Protein AF-A0A5C6D8R8-F1 (afdb_monomer_lite)

Radius of gyration: 19.93 Å; chains: 1; bounding box: 43×31×75 Å

InterPro domains:
  IPR017853 Glycoside hydrolase superfamily [SSF51445] (2-50)
  IPR057739 Glycoside hydrolase family 29, N-terminal [PF01120] (2-47)

Foldseek 3Di:
DLQVLLVCQQVQHHDDDDADADPVRHGDPVVVVVVVVNVVCCVQCVVQRPPWHHALFDDADPQGGWIDDFQKIKDWGQDDDQAWDKDFFWAADFPFKAFSNPPVRDTFDWDADRVTRMITTHDHPDAPDNRTTIMITGGPGTTHGRPPSVPSPCPRPPDDDGPVPPPPPPPPDPPDDPDDDPDD

pLDDT: mean 84.45, std 20.11, range [34.25, 98.69]

Structure (mmCIF, N/CA/C/O backbone):
data_AF-A0A5C6D8R8-F1
#
_entry.id   AF-A0A5C6D8R8-F1
#
loop_
_atom_site.group_PDB
_atom_site.id
_atom_site.type_symbol
_atom_site.label_atom_id
_atom_site.label_alt_id
_atom_site.label_comp_id
_atom_site.label_asym_id
_atom_site.label_entity_id
_atom_site.label_seq_id
_atom_site.pdbx_PDB_ins_code
_atom_site.Cartn_x
_atom_site.Cartn_y
_atom_site.Cartn_z
_atom_site.occupancy
_atom_site.B_iso_or_equiv
_atom_site.auth_seq_id
_atom_site.auth_comp_id
_atom_site.auth_asym_id
_atom_site.auth_atom_id
_atom_site.pdbx_PDB_model_num
ATOM 1 N N . MET A 1 1 ? -4.194 6.731 13.760 1.00 89.06 1 MET A N 1
ATOM 2 C CA . MET A 1 1 ? -4.534 5.287 13.874 1.00 89.06 1 MET A CA 1
ATOM 3 C C . MET A 1 1 ? -4.346 4.550 12.554 1.00 89.06 1 MET A C 1
ATOM 5 O O . MET A 1 1 ? -3.589 3.593 12.546 1.00 89.06 1 MET A O 1
ATOM 9 N N . ILE A 1 2 ? -4.987 4.984 11.461 1.00 94.06 2 ILE A N 1
ATOM 10 C CA . ILE A 1 2 ? -4.845 4.352 10.132 1.00 94.06 2 ILE A CA 1
ATOM 11 C C . ILE A 1 2 ? -3.381 4.340 9.660 1.00 94.06 2 ILE A C 1
ATOM 13 O O . ILE A 1 2 ? -2.867 3.288 9.297 1.00 94.06 2 ILE A O 1
ATOM 17 N N . GLU A 1 3 ? -2.701 5.487 9.734 1.00 93.88 3 GLU A N 1
ATOM 18 C CA . GLU A 1 3 ? -1.270 5.618 9.411 1.00 93.88 3 GLU A CA 1
ATOM 19 C C . GLU A 1 3 ? -0.424 4.617 10.207 1.00 93.88 3 GLU A C 1
ATOM 21 O O . GLU A 1 3 ? 0.293 3.800 9.640 1.00 93.88 3 GLU A O 1
ATOM 26 N N . PHE A 1 4 ? -0.582 4.614 11.533 1.00 93.81 4 PHE A N 1
ATOM 27 C CA . PHE A 1 4 ? 0.186 3.743 12.420 1.00 93.81 4 PHE A CA 1
ATOM 28 C C . PHE A 1 4 ? -0.025 2.249 12.132 1.00 93.81 4 PHE A C 1
ATOM 30 O O . PHE A 1 4 ? 0.935 1.486 12.151 1.00 93.81 4 PHE A O 1
ATOM 37 N N . LEU A 1 5 ? -1.252 1.831 11.800 1.00 94.44 5 LEU A N 1
ATOM 38 C CA . LEU A 1 5 ? -1.538 0.456 11.382 1.00 94.44 5 LEU A CA 1
ATOM 39 C C . LEU A 1 5 ? -0.742 0.062 10.130 1.00 94.44 5 LEU A C 1
ATOM 41 O O . LEU A 1 5 ? -0.147 -1.014 10.101 1.00 94.44 5 LEU A O 1
ATOM 45 N N . ALA A 1 6 ? -0.705 0.934 9.120 1.00 94.31 6 ALA A N 1
ATOM 46 C CA . ALA A 1 6 ? 0.054 0.690 7.898 1.00 94.31 6 ALA A CA 1
ATOM 47 C C . ALA A 1 6 ? 1.564 0.604 8.168 1.00 94.31 6 ALA A C 1
ATOM 49 O O . ALA A 1 6 ? 2.230 -0.293 7.657 1.00 94.31 6 ALA A O 1
ATOM 50 N N . LEU A 1 7 ? 2.098 1.471 9.034 1.00 94.50 7 LEU A N 1
ATOM 51 C CA . LEU A 1 7 ? 3.505 1.417 9.443 1.00 94.50 7 LEU A CA 1
ATOM 52 C C . LEU A 1 7 ? 3.858 0.132 10.197 1.00 94.50 7 LEU A C 1
ATOM 54 O O . LEU A 1 7 ? 4.945 -0.409 10.000 1.00 94.50 7 LEU A O 1
ATOM 58 N N . CYS A 1 8 ? 2.964 -0.357 11.061 1.00 94.06 8 CYS A N 1
ATOM 59 C CA . CYS A 1 8 ? 3.135 -1.646 11.727 1.00 94.06 8 CYS A CA 1
ATOM 60 C C . CYS A 1 8 ? 3.205 -2.785 10.700 1.00 94.06 8 CYS A C 1
ATOM 62 O O . CYS A 1 8 ? 4.159 -3.563 10.718 1.00 94.06 8 CYS A O 1
ATOM 64 N N . GLY A 1 9 ? 2.257 -2.825 9.756 1.00 94.19 9 GLY A N 1
ATOM 65 C CA . GLY A 1 9 ? 2.246 -3.812 8.674 1.00 94.19 9 GLY A CA 1
ATOM 66 C C . GLY A 1 9 ? 3.526 -3.772 7.838 1.00 94.19 9 GLY A C 1
ATOM 67 O O . GLY A 1 9 ? 4.169 -4.802 7.636 1.00 94.19 9 GLY A O 1
ATOM 68 N N . ALA A 1 10 ? 3.967 -2.575 7.448 1.00 94.56 10 ALA A N 1
ATOM 69 C CA . ALA A 1 10 ? 5.198 -2.372 6.689 1.00 94.56 10 ALA A CA 1
ATOM 70 C C . ALA A 1 10 ? 6.462 -2.815 7.443 1.00 94.56 10 ALA A C 1
ATOM 72 O O . ALA A 1 10 ? 7.450 -3.186 6.818 1.00 94.56 10 ALA A O 1
ATOM 73 N N . ARG A 1 11 ? 6.438 -2.831 8.780 1.00 93.12 11 ARG A N 1
ATOM 74 C CA . ARG A 1 11 ? 7.542 -3.327 9.621 1.00 93.12 11 ARG A CA 1
ATOM 75 C C . ARG A 1 11 ? 7.406 -4.796 10.021 1.00 93.12 11 ARG A C 1
ATOM 77 O O . ARG A 1 11 ? 8.258 -5.302 10.743 1.00 93.12 11 ARG A O 1
ATOM 84 N N . GLY A 1 12 ? 6.357 -5.485 9.573 1.00 92.44 12 GLY A N 1
ATOM 85 C CA . GLY A 1 12 ? 6.120 -6.887 9.923 1.00 92.44 12 GLY A CA 1
ATOM 86 C C . GLY A 1 12 ? 5.724 -7.088 11.385 1.00 92.44 12 GLY A C 1
ATOM 87 O O . GLY A 1 12 ? 5.991 -8.146 11.950 1.00 92.44 12 GLY A O 1
ATOM 88 N N . VAL A 1 13 ? 5.111 -6.077 12.009 1.00 93.69 13 VAL A N 1
ATOM 89 C CA . VAL A 1 13 ? 4.640 -6.137 13.398 1.00 93.69 13 VAL A CA 1
ATOM 90 C C . VAL A 1 13 ? 3.122 -6.011 13.474 1.00 93.69 13 VAL A C 1
ATOM 92 O O . VAL A 1 13 ? 2.483 -5.366 12.644 1.00 93.69 13 VAL A O 1
ATOM 95 N N . ASN A 1 14 ? 2.538 -6.601 14.515 1.00 92.31 14 ASN A N 1
ATOM 96 C CA . ASN A 1 14 ? 1.101 -6.531 14.762 1.00 92.31 14 ASN A CA 1
ATOM 97 C C . ASN A 1 14 ? 0.746 -5.309 15.613 1.00 92.31 14 ASN A C 1
ATOM 99 O O . ASN A 1 14 ? 1.468 -4.957 16.546 1.00 92.31 14 ASN A O 1
ATOM 103 N N . LEU A 1 15 ? -0.414 -4.710 15.336 1.00 92.56 15 LEU A N 1
ATOM 104 C CA . LEU A 1 15 ? -0.987 -3.642 16.150 1.00 92.56 15 LEU A CA 1
ATOM 105 C C . LEU A 1 15 ? -2.130 -4.193 17.009 1.00 92.56 15 LEU A C 1
ATOM 107 O O . LEU A 1 15 ? -3.194 -4.532 16.491 1.00 92.56 15 LEU A O 1
ATOM 111 N N . LEU A 1 16 ? -1.925 -4.243 18.325 1.00 92.94 16 LEU A N 1
ATOM 112 C CA . LEU A 1 16 ? -2.982 -4.520 19.297 1.00 92.94 16 LEU A CA 1
ATOM 113 C C . LEU A 1 16 ? -3.505 -3.195 19.862 1.00 92.94 16 LEU A C 1
ATOM 115 O O . LEU A 1 16 ? -2.773 -2.478 20.543 1.00 92.94 16 LEU A O 1
ATOM 119 N N . LEU A 1 17 ? -4.766 -2.864 19.579 1.00 88.81 17 LEU A N 1
ATOM 120 C CA . LEU A 1 17 ? -5.396 -1.642 20.075 1.00 88.81 17 LEU A CA 1
ATOM 121 C C . LEU A 1 17 ? -6.212 -1.935 21.338 1.00 88.81 17 LEU A C 1
ATOM 123 O O . LEU A 1 17 ? -7.254 -2.585 21.274 1.00 88.81 17 LEU A O 1
ATOM 127 N N . ASN A 1 18 ? -5.750 -1.414 22.471 1.00 88.38 18 ASN A N 1
ATOM 128 C CA . ASN A 1 18 ? -6.476 -1.492 23.735 1.00 88.38 18 ASN A CA 1
ATOM 129 C C . ASN A 1 18 ? -7.650 -0.500 23.768 1.00 88.38 18 ASN A C 1
ATOM 131 O O . ASN A 1 18 ? -7.623 0.543 23.111 1.00 88.38 18 ASN A O 1
ATOM 135 N N . VAL A 1 19 ? -8.672 -0.813 24.568 1.00 87.31 19 VAL A N 1
ATOM 136 C CA . VAL A 1 19 ? -9.797 0.083 24.868 1.00 87.31 19 VAL A CA 1
ATOM 137 C C . VAL A 1 19 ? -10.007 0.149 26.377 1.00 87.31 19 VAL A C 1
ATOM 139 O O . VAL A 1 19 ? -9.877 -0.867 27.058 1.00 87.31 19 VAL A O 1
ATOM 142 N N . GLY A 1 20 ? -10.312 1.338 26.894 1.00 88.62 20 GLY A N 1
ATOM 143 C CA . GLY A 1 20 ? -10.611 1.556 28.307 1.00 88.62 20 GLY A CA 1
ATOM 144 C C . GLY A 1 20 ? -12.047 2.051 28.458 1.00 88.62 20 GLY A C 1
ATOM 145 O O . GLY A 1 20 ? -12.298 3.206 28.122 1.00 88.62 20 GLY A O 1
ATOM 146 N N . PRO A 1 21 ? -12.998 1.216 28.907 1.00 90.38 21 PRO A N 1
ATOM 147 C CA . PRO A 1 21 ? -14.360 1.676 29.135 1.00 90.38 21 PRO A CA 1
ATOM 148 C C . PRO A 1 21 ? -14.428 2.671 30.304 1.00 90.38 21 PRO A C 1
ATOM 150 O O . PRO A 1 21 ? -13.570 2.682 31.188 1.00 90.38 21 PRO A O 1
ATOM 153 N N . THR A 1 22 ? -15.475 3.492 30.319 1.00 91.81 22 THR A N 1
ATOM 154 C CA . THR A 1 22 ? -15.852 4.337 31.455 1.00 91.81 22 THR A CA 1
ATOM 155 C C . THR A 1 22 ? -16.202 3.474 32.678 1.00 91.81 22 THR A C 1
ATOM 157 O O . THR A 1 22 ? -16.410 2.264 32.530 1.00 91.81 22 THR A O 1
ATOM 160 N N . PRO A 1 23 ? -16.314 4.052 33.890 1.00 92.06 23 PRO A N 1
ATOM 161 C CA . PRO A 1 23 ? -16.765 3.314 35.076 1.00 92.06 23 PRO A CA 1
ATOM 162 C C . PRO A 1 23 ? -18.112 2.596 34.888 1.00 92.06 23 PRO A C 1
ATOM 164 O O . PRO A 1 23 ? -18.354 1.556 35.492 1.00 92.06 23 PRO A O 1
ATOM 167 N N . GLU A 1 24 ? -18.965 3.111 34.004 1.00 93.50 24 GLU A N 1
ATOM 168 C CA . GLU A 1 24 ? -20.264 2.540 33.633 1.00 93.50 24 GLU A CA 1
ATOM 169 C C . GLU A 1 24 ? -20.150 1.402 32.599 1.00 93.50 24 GLU A C 1
ATOM 171 O O . GLU A 1 24 ? -21.160 0.847 32.171 1.00 93.50 24 GLU A O 1
ATOM 176 N N . GLY A 1 25 ? -18.935 1.048 32.168 1.00 91.50 25 GLY A N 1
ATOM 177 C CA . GLY A 1 25 ? -18.674 -0.038 31.222 1.00 91.50 25 GLY A CA 1
ATOM 178 C C . GLY A 1 25 ? -18.878 0.332 29.749 1.00 91.50 25 GLY A C 1
ATOM 179 O O . GLY A 1 25 ? -18.928 -0.558 28.900 1.00 91.50 25 GLY A O 1
ATOM 180 N N . THR A 1 26 ? -18.998 1.621 29.418 1.00 92.06 26 THR A N 1
ATOM 181 C CA . THR A 1 26 ? -19.244 2.097 28.042 1.00 92.06 26 THR A CA 1
ATOM 182 C C . THR A 1 26 ? -17.995 2.704 27.409 1.00 92.06 26 THR A C 1
ATOM 184 O O . THR A 1 26 ? -17.079 3.103 28.113 1.00 92.06 26 THR A O 1
ATOM 187 N N . LEU A 1 27 ? -17.917 2.774 26.079 1.00 90.62 27 LEU A N 1
ATOM 188 C CA . LEU A 1 27 ? -16.813 3.464 25.396 1.00 90.62 27 LEU A CA 1
ATOM 189 C C . LEU A 1 27 ? -17.168 4.933 25.176 1.00 90.62 27 LEU A C 1
ATOM 191 O O . LEU A 1 27 ? -18.326 5.258 24.902 1.00 90.62 27 LEU A O 1
ATOM 195 N N . LEU A 1 28 ? -16.166 5.810 25.228 1.00 92.12 28 LEU A N 1
ATOM 196 C CA . LEU A 1 28 ? -16.368 7.224 24.923 1.00 92.12 28 LEU A CA 1
ATOM 197 C C . LEU A 1 28 ? -16.758 7.391 23.447 1.00 92.12 28 LEU A C 1
ATOM 199 O O . LEU A 1 28 ? -16.237 6.697 22.568 1.00 92.12 28 LEU A O 1
ATOM 203 N N . ALA A 1 29 ? -17.661 8.335 23.169 1.00 91.88 29 ALA A N 1
ATOM 204 C CA . ALA A 1 29 ? -18.196 8.560 21.825 1.00 91.88 29 ALA A CA 1
ATOM 205 C C . ALA A 1 29 ? -17.087 8.809 20.785 1.00 91.88 29 ALA A C 1
ATOM 207 O O . ALA A 1 29 ? -17.081 8.167 19.736 1.00 91.88 29 ALA A O 1
ATOM 208 N N . GLU A 1 30 ? -16.092 9.638 21.119 1.00 89.62 30 GLU A N 1
ATOM 209 C CA . GLU A 1 30 ? -14.946 9.923 20.244 1.00 89.62 30 GLU A CA 1
ATOM 210 C C . GLU A 1 30 ? -14.150 8.665 19.878 1.00 89.62 30 GLU A C 1
ATOM 212 O O . GLU A 1 30 ? -13.680 8.508 18.750 1.00 89.62 30 GLU A O 1
ATOM 217 N N . GLU A 1 31 ? -13.986 7.732 20.818 1.00 89.62 31 GLU A N 1
ATOM 218 C CA . GLU A 1 31 ? -13.266 6.499 20.532 1.00 89.62 31 GLU A CA 1
ATOM 219 C C . GLU A 1 31 ? -14.076 5.582 19.610 1.00 89.62 31 GLU A C 1
ATOM 221 O O . GLU A 1 31 ? -13.514 4.861 18.784 1.00 89.62 31 GLU A O 1
ATOM 226 N N . ILE A 1 32 ? -15.405 5.572 19.753 1.00 91.81 32 ILE A N 1
ATOM 227 C CA . ILE A 1 32 ? -16.294 4.835 18.851 1.00 91.81 32 ILE A CA 1
ATOM 228 C C . ILE A 1 32 ? -16.182 5.414 17.439 1.00 91.81 32 ILE A C 1
ATOM 230 O O . ILE A 1 32 ? -16.057 4.648 16.483 1.00 91.81 32 ILE A O 1
ATOM 234 N N . GLU A 1 33 ? -16.191 6.739 17.297 1.00 92.25 33 GLU A N 1
ATOM 235 C CA . GLU A 1 33 ? -16.048 7.421 16.007 1.00 92.25 33 GLU A CA 1
ATOM 236 C C . GLU A 1 33 ? -14.708 7.101 15.338 1.00 92.25 33 GLU A C 1
ATOM 238 O O . GLU A 1 33 ? -14.694 6.580 14.220 1.00 92.25 33 GLU A O 1
ATOM 243 N N . ARG A 1 34 ? -13.585 7.257 16.052 1.00 89.88 34 ARG A N 1
ATOM 244 C CA . ARG A 1 34 ? -12.249 6.927 15.518 1.00 89.88 34 ARG A CA 1
ATOM 245 C C . ARG A 1 34 ? -12.134 5.459 15.095 1.00 89.88 34 ARG A C 1
ATOM 247 O O . ARG A 1 34 ? -11.532 5.147 14.067 1.00 89.88 34 ARG A O 1
ATOM 254 N N . ARG A 1 35 ? -12.726 4.529 15.854 1.00 90.88 35 ARG A N 1
ATOM 255 C CA . ARG A 1 35 ? -12.746 3.100 15.489 1.00 90.88 35 ARG A CA 1
ATOM 256 C C . ARG A 1 35 ? -13.626 2.832 14.267 1.00 90.88 35 ARG A C 1
ATOM 258 O O . ARG A 1 35 ? -13.257 2.005 13.434 1.00 90.88 35 ARG A O 1
ATOM 265 N N . LYS A 1 36 ? -14.760 3.528 14.124 1.00 93.88 36 LYS A N 1
ATOM 266 C CA . LYS A 1 36 ? -15.611 3.438 12.926 1.00 93.88 36 LYS A CA 1
ATOM 267 C C . LYS A 1 36 ? -14.866 3.909 11.682 1.00 93.88 36 LYS A C 1
ATOM 269 O O . LYS A 1 36 ? -14.962 3.237 10.660 1.00 93.88 36 LYS A O 1
ATOM 274 N N . GLU A 1 37 ? -14.098 4.992 11.772 1.00 93.00 37 GLU A N 1
ATOM 275 C CA . GLU A 1 37 ? -13.264 5.468 10.662 1.00 93.00 37 GLU A CA 1
ATOM 276 C C . GLU A 1 37 ? -12.226 4.428 10.232 1.00 93.00 37 GLU A C 1
ATOM 278 O O . GLU A 1 37 ? -12.113 4.129 9.043 1.00 93.00 37 GLU A O 1
ATOM 283 N N . VAL A 1 38 ? -11.519 3.816 11.190 1.00 94.50 38 VAL A N 1
ATOM 284 C CA . VAL A 1 38 ? -10.594 2.710 10.887 1.00 94.50 38 VAL A CA 1
ATOM 285 C C . VAL A 1 38 ? -11.339 1.549 10.240 1.00 94.50 38 VAL A C 1
ATOM 287 O O . VAL A 1 38 ? -10.891 1.030 9.224 1.00 94.50 38 VAL A O 1
ATOM 290 N N . GLY A 1 39 ? -12.498 1.161 10.777 1.00 95.06 39 GLY A N 1
ATOM 291 C CA . GLY A 1 39 ? -13.316 0.095 10.204 1.00 95.06 39 GLY A CA 1
ATOM 292 C C . GLY A 1 39 ? -13.770 0.390 8.771 1.00 95.06 39 GLY A C 1
ATOM 293 O O . GLY A 1 39 ? -13.759 -0.504 7.930 1.00 95.06 39 GLY A O 1
ATOM 294 N N . GLN A 1 40 ? -14.141 1.635 8.463 1.00 95.81 40 GLN A N 1
ATOM 295 C CA . GLN A 1 40 ? -14.505 2.061 7.109 1.00 95.81 40 GLN A CA 1
ATOM 296 C C . GLN A 1 40 ? -13.312 1.991 6.155 1.00 95.81 40 GLN A C 1
ATOM 298 O O . GLN A 1 40 ? -13.448 1.449 5.061 1.00 95.81 40 GLN A O 1
ATOM 303 N N . TRP A 1 41 ? -12.144 2.469 6.586 1.00 96.81 41 TRP A N 1
ATOM 304 C CA . TRP A 1 41 ? -10.922 2.385 5.791 1.00 96.81 41 TRP A CA 1
ATOM 305 C C . TRP A 1 41 ? -10.501 0.925 5.551 1.00 96.81 41 TRP A C 1
ATOM 307 O O . TRP A 1 41 ? -10.199 0.541 4.424 1.00 96.81 41 TRP A O 1
ATOM 317 N N . MET A 1 42 ? -10.581 0.070 6.576 1.00 96.69 42 MET A N 1
ATOM 318 C CA . MET A 1 42 ? -10.250 -1.357 6.476 1.00 96.69 42 MET A CA 1
ATOM 319 C C . MET A 1 42 ? -11.179 -2.132 5.538 1.00 96.69 42 MET A C 1
ATOM 321 O O . MET A 1 42 ? -10.738 -3.095 4.917 1.00 96.69 42 MET A O 1
ATOM 325 N N . LYS A 1 43 ? -12.448 -1.730 5.390 1.00 96.56 43 LYS A N 1
ATOM 326 C CA . LYS A 1 43 ? -13.370 -2.384 4.444 1.00 96.56 43 LYS A CA 1
ATOM 327 C C . LYS A 1 43 ? -12.915 -2.268 2.992 1.00 96.56 43 LYS A C 1
ATOM 329 O O . LYS A 1 43 ? -13.189 -3.173 2.214 1.00 96.56 43 LYS A O 1
ATOM 334 N N . VAL A 1 44 ? -12.263 -1.163 2.636 1.00 96.31 44 VAL A N 1
ATOM 335 C CA . VAL A 1 44 ? -11.813 -0.901 1.261 1.00 96.31 44 VAL A CA 1
ATOM 336 C C . VAL A 1 44 ? -10.337 -1.237 1.062 1.00 96.31 44 VAL A C 1
ATOM 338 O O . VAL A 1 44 ? -9.972 -1.752 0.015 1.00 96.31 44 VAL A O 1
ATOM 341 N N . ASN A 1 45 ? -9.499 -1.013 2.078 1.00 97.94 45 ASN A N 1
ATOM 342 C CA . ASN A 1 45 ? -8.046 -1.159 1.975 1.00 97.94 45 ASN A CA 1
ATOM 343 C C . ASN A 1 45 ? -7.485 -2.374 2.727 1.00 97.94 45 ASN A C 1
ATOM 345 O O . ASN A 1 45 ? -6.276 -2.585 2.719 1.00 97.94 45 ASN A O 1
ATOM 349 N N . GLY A 1 46 ? -8.320 -3.194 3.370 1.00 97.38 46 GLY A N 1
ATOM 350 C CA . GLY A 1 46 ? -7.872 -4.304 4.219 1.00 97.38 46 GLY A CA 1
ATOM 351 C C . GLY A 1 46 ? -7.014 -5.354 3.505 1.00 97.38 46 GLY A C 1
ATOM 352 O O . GLY A 1 46 ? -6.201 -6.004 4.155 1.00 97.38 46 GLY A O 1
ATOM 353 N N . GLU A 1 47 ? -7.130 -5.477 2.178 1.00 97.56 47 GLU A N 1
ATOM 354 C CA . GLU A 1 47 ? -6.269 -6.334 1.343 1.00 97.56 47 GLU A CA 1
ATOM 355 C C . GLU A 1 47 ? -4.778 -5.950 1.437 1.00 97.56 47 GLU A C 1
ATOM 357 O O . GLU A 1 47 ? -3.919 -6.820 1.339 1.00 97.56 47 GLU A O 1
ATOM 362 N N . SER A 1 48 ? -4.475 -4.676 1.712 1.00 98.06 48 SER A N 1
ATOM 363 C CA . SER A 1 48 ? -3.106 -4.168 1.906 1.00 98.06 48 SER A CA 1
ATOM 364 C C . SER A 1 48 ? -2.527 -4.405 3.307 1.00 98.06 48 SER A C 1
ATOM 366 O O . SER A 1 48 ? -1.390 -4.027 3.574 1.00 98.06 48 SER A O 1
ATOM 368 N N . ILE A 1 49 ? -3.302 -5.017 4.207 1.00 97.75 49 ILE A N 1
ATOM 369 C CA . ILE A 1 49 ? -2.905 -5.297 5.595 1.00 97.75 49 ILE A CA 1
ATOM 370 C C . ILE A 1 49 ? -3.013 -6.794 5.903 1.00 97.75 49 ILE A C 1
ATOM 372 O O . ILE A 1 49 ? -2.122 -7.387 6.506 1.00 97.75 49 ILE A O 1
ATOM 376 N N . TYR A 1 50 ? -4.122 -7.434 5.529 1.00 97.12 50 TYR A N 1
ATOM 377 C CA . TYR A 1 50 ? -4.373 -8.825 5.893 1.00 97.12 50 TYR A CA 1
ATOM 378 C C . TYR A 1 50 ? -3.642 -9.806 4.977 1.00 97.12 50 TYR A C 1
ATOM 380 O O . TYR A 1 50 ? -3.880 -9.865 3.770 1.00 97.12 50 TYR A O 1
ATOM 388 N N . GLY A 1 51 ? -2.805 -10.652 5.583 1.00 95.75 51 GLY A N 1
ATOM 389 C CA . GLY A 1 51 ? -2.034 -11.664 4.859 1.00 95.75 51 GLY A CA 1
ATOM 390 C C . GLY A 1 51 ? -0.955 -11.067 3.957 1.00 95.75 51 GLY A C 1
ATOM 391 O O . GLY A 1 51 ? -0.522 -11.734 3.021 1.00 95.75 51 GLY A O 1
ATOM 392 N N . THR A 1 52 ? -0.565 -9.817 4.208 1.00 97.81 52 THR A N 1
ATOM 393 C CA . THR A 1 52 ? 0.590 -9.187 3.577 1.00 97.81 52 THR A CA 1
ATOM 394 C C . THR A 1 52 ? 1.855 -9.461 4.385 1.00 97.81 52 THR A C 1
ATOM 396 O O . THR A 1 52 ? 1.814 -9.793 5.571 1.00 97.81 52 THR A O 1
ATOM 399 N N . HIS A 1 53 ? 2.992 -9.260 3.742 1.00 96.56 53 HIS A N 1
ATOM 400 C CA . HIS A 1 53 ? 4.312 -9.222 4.340 1.00 96.56 53 HIS A CA 1
ATOM 401 C C . HIS A 1 53 ? 4.789 -7.772 4.488 1.00 96.56 53 HIS A C 1
ATOM 403 O O . HIS A 1 53 ? 4.210 -6.843 3.912 1.00 96.56 53 HIS A O 1
ATOM 409 N N . CYS A 1 54 ? 5.843 -7.594 5.285 1.00 94.94 54 CYS A N 1
ATOM 410 C CA . CYS A 1 54 ? 6.490 -6.307 5.512 1.00 94.94 54 CYS A CA 1
ATOM 411 C C . CYS A 1 54 ? 7.036 -5.688 4.218 1.00 94.94 54 CYS A C 1
ATOM 413 O O . CYS A 1 54 ? 7.011 -6.301 3.149 1.00 94.94 54 CYS A O 1
ATOM 415 N N . CYS A 1 55 ? 7.532 -4.458 4.313 1.00 93.31 55 CYS A N 1
ATOM 416 C CA . CYS A 1 55 ? 8.200 -3.784 3.215 1.00 93.31 55 CYS A CA 1
ATOM 417 C C . CYS A 1 55 ? 9.298 -4.700 2.639 1.00 93.31 55 CYS A C 1
ATOM 419 O O . CYS A 1 55 ? 10.139 -5.187 3.397 1.00 93.31 55 CYS A O 1
ATOM 421 N N . PRO A 1 56 ? 9.293 -4.969 1.323 1.00 91.19 56 PRO A N 1
ATOM 422 C CA . PRO A 1 56 ? 10.285 -5.844 0.697 1.00 91.19 56 PRO A CA 1
ATOM 423 C C . PRO A 1 56 ? 11.703 -5.249 0.734 1.00 91.19 56 PRO A C 1
ATOM 425 O O . PRO A 1 56 ? 12.676 -5.987 0.620 1.00 91.19 56 PRO A O 1
ATOM 428 N N . VAL A 1 57 ? 11.828 -3.930 0.914 1.00 90.75 57 VAL A N 1
ATOM 429 C CA . VAL A 1 57 ? 13.106 -3.210 0.965 1.00 90.75 57 VAL A CA 1
ATOM 430 C C . VAL A 1 57 ? 13.365 -2.605 2.346 1.00 90.75 57 VAL A C 1
ATOM 432 O O . VAL A 1 57 ? 12.436 -2.260 3.074 1.00 90.75 57 VAL A O 1
ATOM 435 N N . ASP A 1 58 ? 14.644 -2.456 2.688 1.00 84.19 58 ASP A N 1
ATOM 436 C CA . ASP A 1 58 ? 15.130 -2.031 4.010 1.00 84.19 58 ASP A CA 1
ATOM 437 C C . ASP A 1 58 ? 15.561 -0.549 4.013 1.00 84.19 58 ASP A C 1
ATOM 439 O O . ASP A 1 58 ? 16.702 -0.205 4.330 1.00 84.19 58 ASP A O 1
ATOM 443 N N . PHE A 1 59 ? 14.675 0.340 3.554 1.00 82.81 59 PHE A N 1
ATOM 444 C CA . PHE A 1 59 ? 14.844 1.796 3.633 1.00 82.81 59 PHE A CA 1
ATOM 445 C C . PHE A 1 59 ? 13.488 2.519 3.663 1.00 82.81 59 PHE A C 1
ATOM 447 O O . PHE A 1 59 ? 12.472 1.974 3.235 1.00 82.81 59 PHE A O 1
ATOM 454 N N . ASP A 1 60 ? 13.483 3.745 4.193 1.00 82.88 60 ASP A N 1
ATOM 455 C CA . ASP A 1 60 ? 12.273 4.555 4.372 1.00 82.88 60 ASP A CA 1
ATOM 456 C C . ASP A 1 60 ? 11.952 5.408 3.132 1.00 82.88 60 ASP A C 1
ATOM 458 O O . ASP A 1 60 ? 12.849 5.855 2.411 1.00 82.88 60 ASP A O 1
ATOM 462 N N . PHE A 1 61 ? 10.664 5.710 2.946 1.00 88.56 61 PHE A N 1
ATOM 463 C CA . PHE A 1 61 ? 10.162 6.639 1.933 1.00 88.56 61 PHE A CA 1
ATOM 464 C C . PHE A 1 61 ? 9.595 7.889 2.605 1.00 88.56 61 PHE A C 1
ATOM 466 O O . PHE A 1 61 ? 8.948 7.802 3.648 1.00 88.56 61 PHE A O 1
ATOM 473 N N . LEU A 1 62 ? 9.797 9.063 2.001 1.00 89.25 62 LEU A N 1
ATOM 474 C CA . LEU A 1 62 ? 9.239 10.314 2.534 1.00 89.25 62 LEU A CA 1
ATOM 475 C C . LEU A 1 62 ? 7.709 10.347 2.440 1.00 89.25 62 LEU A C 1
ATOM 477 O O . LEU A 1 62 ? 7.053 10.875 3.335 1.00 89.25 62 LEU A O 1
ATOM 481 N N . TRP A 1 63 ? 7.152 9.738 1.392 1.00 94.00 63 TRP A N 1
ATOM 482 C CA . TRP A 1 63 ? 5.714 9.687 1.149 1.00 94.00 63 TRP A CA 1
ATOM 483 C C . TRP A 1 63 ? 4.975 8.652 2.013 1.00 94.00 63 TRP A C 1
ATOM 485 O O . TRP A 1 63 ? 3.748 8.708 2.103 1.00 94.00 63 TRP A O 1
ATOM 495 N N . GLY A 1 64 ? 5.663 7.691 2.648 1.00 94.62 64 GLY A N 1
ATOM 496 C CA . GLY A 1 64 ? 5.001 6.660 3.453 1.00 94.62 64 GLY A CA 1
ATOM 497 C C . GLY A 1 64 ? 5.724 5.314 3.519 1.00 94.62 64 GLY A C 1
ATOM 498 O O . GLY A 1 64 ? 6.904 5.246 3.855 1.00 94.62 64 GLY A O 1
ATOM 499 N N . ALA A 1 65 ? 4.985 4.224 3.289 1.00 94.81 65 ALA A N 1
ATOM 500 C CA . ALA A 1 65 ? 5.472 2.860 3.510 1.00 94.81 65 ALA A CA 1
ATOM 501 C C . ALA A 1 65 ? 4.889 1.840 2.519 1.00 94.81 65 ALA A C 1
ATOM 503 O O . ALA A 1 65 ? 3.912 2.122 1.827 1.00 94.81 65 ALA A O 1
ATOM 504 N N . MET A 1 66 ? 5.457 0.629 2.488 1.00 97.06 66 MET A N 1
ATOM 505 C CA . MET A 1 66 ? 4.983 -0.466 1.636 1.00 97.06 66 MET A CA 1
ATOM 506 C C . MET A 1 66 ? 4.687 -1.739 2.426 1.00 97.06 66 MET A C 1
ATOM 508 O O . MET A 1 66 ? 5.428 -2.105 3.337 1.00 97.06 66 MET A O 1
ATOM 512 N N . THR A 1 67 ? 3.649 -2.454 2.010 1.00 97.88 67 THR A N 1
ATOM 513 C CA . THR A 1 67 ? 3.468 -3.887 2.281 1.00 97.88 67 THR A CA 1
ATOM 514 C C . THR A 1 67 ? 3.439 -4.634 0.953 1.00 97.88 67 THR A C 1
ATOM 516 O O . THR A 1 67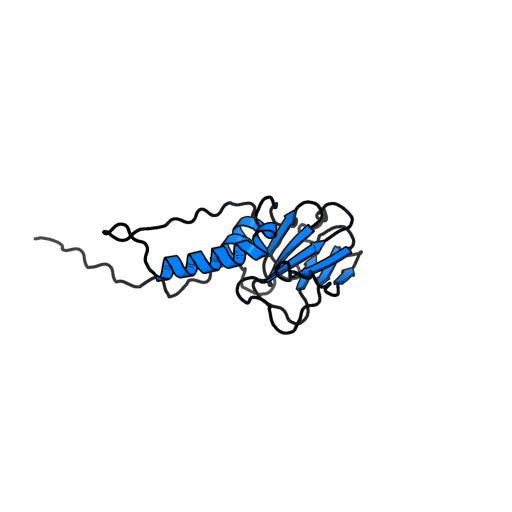 ? 3.315 -4.025 -0.113 1.00 97.88 67 THR A O 1
ATOM 519 N N . HIS A 1 68 ? 3.571 -5.957 0.976 1.00 97.94 68 HIS A N 1
ATOM 520 C CA . HIS A 1 68 ? 3.439 -6.739 -0.252 1.00 97.94 68 HIS A CA 1
ATOM 521 C C . HIS A 1 68 ? 2.736 -8.070 -0.026 1.00 97.94 68 HIS A C 1
ATOM 523 O O . HIS A 1 68 ? 2.714 -8.606 1.080 1.00 97.94 68 HIS A O 1
ATOM 529 N N . LYS A 1 69 ? 2.151 -8.611 -1.090 1.00 97.62 69 LYS A N 1
ATOM 530 C CA . LYS A 1 69 ? 1.540 -9.937 -1.105 1.00 97.62 69 LYS A CA 1
ATOM 531 C C . LYS A 1 69 ? 1.591 -10.500 -2.513 1.00 97.62 69 LYS A C 1
ATOM 533 O O . LYS A 1 69 ? 1.154 -9.838 -3.451 1.00 97.62 69 LYS A O 1
ATOM 538 N N . ASP A 1 70 ? 2.080 -11.727 -2.649 1.00 96.62 70 ASP A N 1
ATOM 539 C CA . ASP A 1 70 ? 2.192 -12.426 -3.929 1.00 96.62 70 ASP A CA 1
ATOM 540 C C . ASP A 1 70 ? 2.911 -11.570 -4.988 1.00 96.62 70 ASP A C 1
ATOM 542 O O . ASP A 1 70 ? 4.119 -11.362 -4.904 1.00 96.62 70 ASP A O 1
ATOM 546 N N . LYS A 1 71 ? 2.170 -11.057 -5.974 1.00 97.75 71 LYS A N 1
ATOM 547 C CA . LYS A 1 71 ? 2.674 -10.229 -7.078 1.00 97.75 71 LYS A CA 1
ATOM 548 C C . LYS A 1 71 ? 2.361 -8.740 -6.919 1.00 97.75 71 LYS A C 1
ATOM 550 O O . LYS A 1 71 ? 2.515 -7.984 -7.871 1.00 97.75 71 LYS A O 1
ATOM 555 N N . THR A 1 72 ? 1.884 -8.319 -5.753 1.00 98.44 72 THR A N 1
ATOM 556 C CA . THR A 1 72 ? 1.378 -6.964 -5.537 1.00 98.44 72 THR A CA 1
ATOM 557 C C . THR A 1 72 ? 2.146 -6.272 -4.425 1.00 98.44 72 THR A C 1
ATOM 559 O O . THR A 1 72 ? 2.272 -6.799 -3.318 1.00 98.44 72 THR A O 1
ATOM 562 N N . VAL A 1 73 ? 2.618 -5.062 -4.709 1.00 98.31 73 VAL A N 1
ATOM 563 C CA . VAL A 1 73 ? 3.103 -4.109 -3.709 1.00 98.31 73 VAL A CA 1
ATOM 564 C C . VAL A 1 73 ? 1.982 -3.119 -3.414 1.00 98.31 73 VAL A C 1
ATOM 566 O O . VAL A 1 73 ? 1.380 -2.567 -4.334 1.00 98.31 73 VAL A O 1
ATOM 569 N N . TYR A 1 74 ? 1.698 -2.881 -2.138 1.00 98.56 74 TYR A N 1
ATOM 570 C CA . TYR A 1 74 ? 0.753 -1.862 -1.700 1.00 98.56 74 TYR A CA 1
ATOM 571 C C . TYR A 1 74 ? 1.521 -0.665 -1.156 1.00 98.56 74 TYR A C 1
ATOM 573 O O . TYR A 1 74 ? 2.217 -0.769 -0.146 1.00 98.56 74 TYR A O 1
ATOM 581 N N . LEU A 1 75 ? 1.381 0.476 -1.822 1.00 98.44 75 LEU A N 1
ATOM 582 C CA . LEU A 1 75 ? 1.930 1.748 -1.371 1.00 98.44 75 LEU A CA 1
ATOM 583 C C . LEU A 1 75 ? 0.928 2.385 -0.412 1.00 98.44 75 LEU A C 1
ATOM 585 O O . LEU A 1 75 ? -0.186 2.713 -0.818 1.00 98.44 75 LEU A O 1
ATOM 589 N N . HIS A 1 76 ? 1.320 2.568 0.842 1.00 97.88 76 HIS A N 1
ATOM 590 C CA . HIS A 1 76 ? 0.584 3.351 1.826 1.00 97.88 76 HIS A CA 1
ATOM 591 C C . HIS A 1 76 ? 1.084 4.793 1.775 1.00 97.88 76 HIS A C 1
ATOM 593 O O . HIS A 1 76 ? 2.105 5.119 2.383 1.00 97.88 76 HIS A O 1
ATOM 599 N N . VAL A 1 77 ? 0.387 5.639 1.018 1.00 97.50 77 VAL A N 1
ATOM 600 C CA . VAL A 1 77 ? 0.765 7.038 0.794 1.00 97.50 77 VAL A CA 1
ATOM 601 C C . VAL A 1 77 ? 0.194 7.893 1.920 1.00 97.50 77 VAL A C 1
ATOM 603 O O . VAL A 1 77 ? -1.016 8.128 1.983 1.00 97.50 77 VAL A O 1
ATOM 606 N N . LEU A 1 78 ? 1.077 8.306 2.828 1.00 95.56 78 LEU A N 1
ATOM 607 C CA . LEU A 1 78 ? 0.772 9.066 4.044 1.00 95.56 78 LEU A CA 1
ATOM 608 C C . LEU A 1 78 ? 1.074 10.560 3.865 1.00 95.56 78 LEU A C 1
ATOM 610 O O . LEU A 1 78 ? 0.382 11.401 4.423 1.00 95.56 78 LEU A O 1
ATOM 614 N N . GLU A 1 79 ? 2.072 10.883 3.045 1.00 95.06 79 GLU A N 1
ATOM 615 C CA . GLU A 1 79 ? 2.380 12.240 2.599 1.00 95.06 79 GLU A CA 1
ATOM 616 C C . GLU A 1 79 ? 2.220 12.268 1.070 1.00 95.06 79 GLU A C 1
ATOM 618 O O . GLU A 1 79 ? 2.871 11.520 0.340 1.00 95.06 79 GLU A O 1
ATOM 623 N N . TRP A 1 80 ? 1.266 13.062 0.579 1.00 95.62 80 TRP A N 1
ATOM 624 C CA . TRP A 1 80 ? 0.863 13.048 -0.830 1.00 95.62 80 TRP A CA 1
ATOM 625 C C . TRP A 1 80 ? 1.799 13.885 -1.701 1.00 95.62 80 TRP A C 1
ATOM 627 O O . TRP A 1 80 ? 1.987 15.073 -1.439 1.00 95.62 80 TRP A O 1
ATOM 637 N N . GLU A 1 81 ? 2.300 13.302 -2.791 1.00 93.75 81 GLU A N 1
ATOM 638 C CA . GLU A 1 81 ? 3.172 13.980 -3.755 1.00 93.75 81 GLU A CA 1
ATOM 639 C C . GLU A 1 81 ? 2.466 14.106 -5.120 1.00 93.75 81 GLU A C 1
ATOM 641 O O . GLU A 1 81 ? 2.359 13.127 -5.861 1.00 93.75 81 GLU A O 1
ATOM 646 N N . PRO A 1 82 ? 1.973 15.306 -5.493 1.00 92.00 82 PRO A N 1
ATOM 647 C CA . PRO A 1 82 ? 1.276 15.522 -6.766 1.00 92.00 82 PRO A CA 1
ATOM 648 C C . PRO A 1 82 ? 2.117 15.232 -8.016 1.00 92.00 82 PRO A C 1
ATOM 650 O O . PRO A 1 82 ? 1.561 15.064 -9.097 1.00 92.00 82 PRO A O 1
ATOM 653 N N . GLU A 1 83 ? 3.445 15.200 -7.882 1.00 92.06 83 GLU A N 1
ATOM 654 C CA . GLU A 1 83 ? 4.381 14.910 -8.976 1.00 92.06 83 GLU A CA 1
ATOM 655 C C . GLU A 1 83 ? 4.504 13.408 -9.287 1.00 92.06 83 GLU A C 1
ATOM 657 O O . GLU A 1 83 ? 5.150 13.039 -10.272 1.00 92.06 83 GLU A O 1
ATOM 662 N N . GLY A 1 84 ? 3.881 12.548 -8.475 1.00 94.75 84 GLY A N 1
ATOM 663 C CA . GLY A 1 84 ? 3.942 11.092 -8.578 1.00 94.75 84 GLY A CA 1
ATOM 664 C C . GLY A 1 84 ? 4.554 10.452 -7.337 1.00 94.75 84 GLY A C 1
ATOM 665 O O . GLY A 1 84 ? 5.334 11.077 -6.630 1.00 94.75 84 GLY A O 1
ATOM 666 N N . ILE A 1 85 ? 4.210 9.188 -7.096 1.00 97.06 85 ILE A N 1
ATOM 667 C CA . ILE A 1 85 ? 4.780 8.389 -6.007 1.00 97.06 85 ILE A CA 1
ATOM 668 C C . ILE A 1 85 ? 5.872 7.497 -6.586 1.00 97.06 85 ILE A C 1
ATOM 670 O O . ILE A 1 85 ? 5.594 6.658 -7.446 1.00 97.06 85 ILE A O 1
ATOM 674 N N . GLU A 1 86 ? 7.105 7.685 -6.124 1.00 95.06 86 GLU A N 1
ATOM 675 C CA . GLU A 1 86 ? 8.286 6.980 -6.622 1.00 95.06 86 GLU A CA 1
ATOM 676 C C . GLU A 1 86 ? 8.884 6.057 -5.558 1.00 95.06 86 GLU A C 1
ATOM 678 O O . GLU A 1 86 ? 9.001 6.417 -4.385 1.00 95.06 86 GLU A O 1
ATOM 683 N N . PHE A 1 87 ? 9.260 4.847 -5.965 1.00 93.56 87 PHE A N 1
ATOM 684 C CA . PHE A 1 87 ? 9.905 3.868 -5.100 1.00 93.56 87 PHE A CA 1
ATOM 685 C C . PHE A 1 87 ? 10.860 2.978 -5.894 1.00 93.56 87 PHE A C 1
ATOM 687 O O . PHE A 1 87 ? 10.659 2.719 -7.079 1.00 93.56 87 PHE A O 1
ATOM 694 N N . GLY A 1 88 ? 11.916 2.513 -5.231 1.00 92.12 88 GLY A N 1
ATO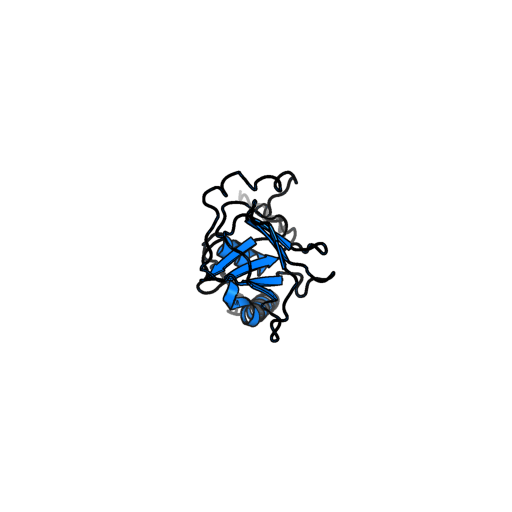M 695 C CA . GLY A 1 88 ? 12.957 1.688 -5.837 1.00 92.12 88 GLY A CA 1
ATOM 696 C C . GLY A 1 88 ? 13.072 0.308 -5.201 1.00 92.12 88 GLY A C 1
ATOM 697 O O . GLY A 1 88 ? 12.506 0.040 -4.141 1.00 92.12 88 GLY A O 1
ATOM 698 N N . GLY A 1 89 ? 13.872 -0.548 -5.834 1.00 91.25 89 GLY A N 1
ATOM 699 C CA . GLY A 1 89 ? 14.331 -1.805 -5.247 1.00 91.25 89 GLY A CA 1
ATOM 700 C C . GLY A 1 89 ? 13.359 -2.975 -5.377 1.00 91.25 89 GLY A C 1
ATOM 701 O O . GLY A 1 89 ? 13.527 -3.956 -4.660 1.00 91.25 89 GLY A O 1
ATOM 702 N N . ILE A 1 90 ? 12.374 -2.903 -6.280 1.00 94.25 90 ILE A N 1
ATOM 703 C CA . ILE A 1 90 ? 11.546 -4.057 -6.665 1.00 94.25 90 ILE A CA 1
ATOM 704 C C . ILE A 1 90 ? 11.957 -4.528 -8.053 1.00 94.25 90 ILE A C 1
ATOM 706 O O . ILE A 1 90 ? 11.884 -3.775 -9.023 1.00 94.25 90 ILE A O 1
ATOM 710 N N . VAL A 1 91 ? 12.377 -5.786 -8.149 1.00 93.31 91 VAL A N 1
ATOM 711 C CA . VAL A 1 91 ? 12.813 -6.381 -9.408 1.00 93.31 91 VAL A CA 1
ATOM 712 C C . VAL A 1 91 ? 11.599 -6.744 -10.254 1.00 93.31 91 VAL A C 1
ATOM 714 O O . VAL A 1 91 ? 10.722 -7.495 -9.828 1.00 93.31 91 VAL A O 1
ATOM 717 N N . GLY A 1 92 ? 11.598 -6.264 -11.495 1.00 92.00 92 GLY A N 1
ATOM 718 C CA . GLY A 1 92 ? 10.587 -6.592 -12.493 1.00 92.00 92 GLY A CA 1
ATOM 719 C C . GLY A 1 92 ? 9.737 -5.390 -12.875 1.00 92.00 92 GLY A C 1
ATOM 720 O O . GLY A 1 92 ? 9.609 -4.421 -12.133 1.00 92.00 92 GLY A O 1
ATOM 721 N N . LYS A 1 93 ? 9.162 -5.448 -14.075 1.00 94.38 93 LYS A N 1
ATOM 722 C CA . LYS A 1 93 ? 8.334 -4.364 -14.592 1.00 94.38 93 LYS A CA 1
ATOM 723 C C . LYS A 1 93 ? 6.933 -4.421 -13.962 1.00 94.38 93 LYS A C 1
ATOM 725 O O . LYS A 1 93 ? 6.328 -5.496 -13.959 1.00 94.38 93 LYS A O 1
ATOM 730 N N . PRO A 1 94 ? 6.391 -3.294 -13.471 1.00 96.94 94 PRO A N 1
ATOM 731 C CA . PRO A 1 94 ? 5.003 -3.226 -13.042 1.00 96.94 94 PRO A CA 1
ATOM 732 C C . PRO A 1 94 ? 4.072 -3.408 -14.247 1.00 96.94 94 PRO A C 1
ATOM 734 O O . PRO A 1 94 ? 4.235 -2.776 -15.292 1.00 96.94 94 PRO A O 1
ATOM 737 N N . SER A 1 95 ? 3.081 -4.276 -14.081 1.00 97.06 95 SER A N 1
ATOM 738 C CA . SER A 1 95 ? 2.046 -4.568 -15.075 1.00 97.06 95 SER A CA 1
ATOM 739 C C . SER A 1 95 ? 0.891 -3.566 -14.998 1.00 97.06 95 SER A C 1
ATOM 741 O O . SER A 1 95 ? 0.340 -3.161 -16.024 1.00 97.06 95 SER A O 1
ATOM 743 N N . ARG A 1 96 ? 0.526 -3.136 -13.781 1.00 97.88 96 ARG A N 1
ATOM 744 C CA . ARG A 1 96 ? -0.605 -2.234 -13.538 1.00 97.88 96 ARG A CA 1
ATOM 745 C C . ARG A 1 96 ? -0.496 -1.559 -12.174 1.00 97.88 96 ARG A C 1
ATOM 747 O O . 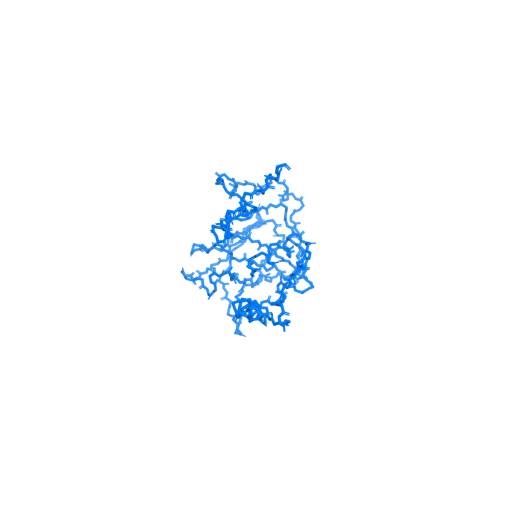ARG A 1 96 ? -0.073 -2.188 -11.212 1.00 97.88 96 ARG A O 1
ATOM 754 N N . ALA A 1 97 ? -0.957 -0.313 -12.075 1.00 98.56 97 ALA A N 1
ATOM 755 C CA . ALA A 1 97 ? -1.208 0.344 -10.794 1.00 98.56 97 ALA A CA 1
ATOM 756 C C . ALA A 1 97 ? -2.628 0.915 -10.731 1.00 98.56 97 ALA A C 1
ATOM 758 O O . ALA A 1 97 ? -3.167 1.334 -11.755 1.00 98.56 97 ALA A O 1
ATOM 759 N N . TYR A 1 98 ? -3.243 0.931 -9.548 1.00 98.62 98 TYR A N 1
ATOM 760 C CA . TYR A 1 98 ? -4.571 1.514 -9.322 1.00 98.62 98 TYR A CA 1
ATOM 761 C C . TYR A 1 98 ? -4.792 1.863 -7.845 1.00 98.62 98 TYR A C 1
ATOM 763 O O . TYR A 1 98 ? -4.143 1.312 -6.955 1.00 98.62 98 TYR A O 1
ATOM 771 N N . PHE A 1 99 ? -5.748 2.751 -7.563 1.00 98.50 99 PHE A N 1
ATOM 772 C CA . PHE A 1 99 ? -6.194 2.990 -6.188 1.00 98.50 99 PHE A CA 1
ATOM 773 C C . PHE A 1 99 ? -6.978 1.793 -5.671 1.00 98.50 99 PHE A C 1
ATOM 775 O O . PHE A 1 99 ? -8.003 1.437 -6.249 1.00 98.50 99 PHE A O 1
ATOM 782 N N . LEU A 1 100 ? -6.543 1.206 -4.556 1.00 98.12 100 LEU A N 1
ATOM 783 C CA . LEU A 1 100 ? -7.194 0.023 -3.991 1.00 98.12 100 LEU A CA 1
ATOM 784 C C . LEU A 1 100 ? -8.660 0.299 -3.617 1.00 98.12 100 LEU A C 1
ATOM 786 O O . LEU A 1 100 ? -9.525 -0.551 -3.811 1.00 98.12 100 LEU A O 1
ATOM 790 N N . ALA A 1 101 ? -8.940 1.522 -3.161 1.00 96.88 101 ALA A N 1
ATOM 791 C CA . ALA A 1 101 ? -10.280 1.976 -2.814 1.00 96.88 101 ALA A CA 1
ATOM 792 C C . ALA A 1 101 ? -11.181 2.300 -4.025 1.00 96.88 101 ALA A C 1
ATOM 794 O O . ALA A 1 101 ? -12.376 2.506 -3.824 1.00 96.88 101 ALA A O 1
ATOM 795 N N . ASP A 1 102 ? -10.657 2.362 -5.259 1.00 97.06 102 ASP A N 1
ATOM 796 C CA . ASP A 1 102 ? -11.480 2.545 -6.462 1.00 97.06 102 ASP A CA 1
ATOM 797 C C . ASP A 1 102 ? -12.112 1.202 -6.873 1.00 97.06 102 ASP A C 1
ATOM 799 O O . ASP A 1 102 ? -11.399 0.312 -7.347 1.00 97.06 102 ASP A O 1
ATOM 803 N N . PRO A 1 103 ? -13.450 1.041 -6.793 1.00 94.56 103 PRO A N 1
ATOM 804 C CA . PRO A 1 103 ? -14.113 -0.203 -7.183 1.00 94.56 103 PRO A CA 1
ATOM 805 C C . PRO A 1 103 ? -13.910 -0.559 -8.658 1.00 94.56 103 PRO A C 1
ATOM 807 O O . PRO A 1 103 ? -14.011 -1.724 -9.033 1.00 94.56 103 PRO A O 1
ATOM 810 N N . ARG A 1 104 ? -13.641 0.440 -9.509 1.00 96.25 104 ARG A N 1
ATOM 811 C CA . ARG A 1 104 ? -13.375 0.239 -10.938 1.00 96.25 104 ARG A CA 1
ATOM 812 C C . ARG A 1 104 ? -11.919 -0.121 -11.213 1.00 96.25 104 ARG A C 1
ATOM 814 O O . ARG A 1 104 ? -11.618 -0.500 -12.343 1.00 96.25 104 ARG A O 1
ATOM 821 N N . ARG A 1 105 ? -11.039 0.009 -10.210 1.00 96.19 105 ARG A N 1
ATOM 822 C CA . ARG A 1 105 ? -9.589 -0.210 -10.302 1.00 96.19 105 ARG A CA 1
ATOM 823 C C . ARG A 1 105 ? -9.013 0.440 -11.563 1.00 96.19 105 ARG A C 1
ATOM 825 O O . ARG A 1 105 ? -8.328 -0.211 -12.355 1.00 96.19 105 ARG A O 1
ATOM 832 N N . LYS A 1 106 ? -9.358 1.715 -11.792 1.00 97.06 106 LYS A N 1
ATOM 833 C CA . LYS A 1 106 ? -8.895 2.452 -12.969 1.00 97.06 106 LYS A CA 1
ATOM 834 C C . LYS A 1 106 ? -7.368 2.500 -12.957 1.00 97.06 106 LYS A C 1
ATOM 836 O O . LYS A 1 106 ? -6.768 2.899 -11.961 1.00 97.06 106 LYS A O 1
ATOM 841 N N . ALA A 1 107 ? -6.766 2.113 -14.080 1.00 97.94 107 ALA A N 1
ATOM 842 C CA . ALA A 1 107 ? -5.320 2.099 -14.221 1.00 97.94 107 ALA A CA 1
ATOM 843 C C . ALA A 1 107 ? -4.733 3.514 -14.100 1.00 97.94 107 ALA A C 1
ATOM 845 O O . ALA A 1 107 ? -5.239 4.465 -14.706 1.00 97.94 107 ALA A O 1
ATOM 846 N N . LEU A 1 108 ? -3.657 3.617 -13.327 1.00 98.19 108 LEU A N 1
ATOM 847 C CA . LEU A 1 108 ? -2.790 4.781 -13.227 1.00 98.19 108 LEU A CA 1
ATOM 848 C C . LEU A 1 108 ? -1.598 4.609 -14.180 1.00 98.19 108 LEU A C 1
ATOM 850 O O . LEU A 1 108 ? -1.141 3.477 -14.367 1.00 98.19 108 LEU A O 1
ATOM 854 N N . PRO A 1 109 ? -1.088 5.693 -14.788 1.00 98.19 109 PRO A N 1
ATOM 855 C CA . PRO A 1 109 ? 0.156 5.638 -15.544 1.00 98.19 109 PRO A CA 1
ATOM 856 C C . PRO A 1 109 ? 1.325 5.239 -14.640 1.00 98.19 109 PRO A C 1
ATOM 858 O O . PRO A 1 109 ? 1.440 5.711 -13.507 1.00 98.19 109 PRO A O 1
ATOM 861 N N . VAL A 1 110 ? 2.189 4.364 -15.154 1.00 97.94 110 VAL A N 1
ATOM 862 C CA . VAL A 1 110 ? 3.375 3.882 -14.444 1.00 97.94 110 VAL A CA 1
ATOM 863 C C . VAL A 1 110 ? 4.575 3.942 -15.372 1.00 97.94 110 VAL A C 1
ATOM 865 O O . VAL A 1 110 ? 4.523 3.441 -16.497 1.00 97.94 110 VAL A O 1
ATOM 868 N N . THR A 1 111 ? 5.669 4.514 -14.883 1.00 96.94 111 THR A N 1
ATOM 869 C CA . THR A 1 111 ? 6.977 4.464 -15.537 1.00 96.94 111 THR A CA 1
ATOM 870 C C . THR A 1 111 ? 7.921 3.587 -14.726 1.00 96.94 111 THR A C 1
ATOM 872 O O . THR A 1 111 ? 7.889 3.610 -13.495 1.00 96.94 111 THR A O 1
ATOM 875 N N . TYR A 1 112 ? 8.762 2.816 -15.41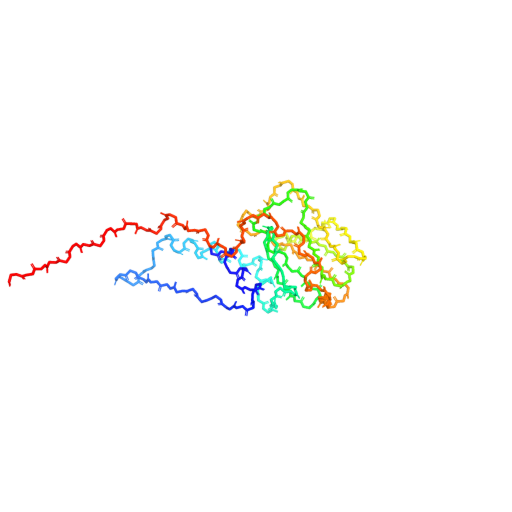3 1.00 95.81 112 TYR A N 1
ATOM 876 C CA . TYR A 1 112 ? 9.722 1.911 -14.789 1.00 95.81 112 TYR A CA 1
ATOM 877 C C . TYR A 1 112 ? 11.099 2.063 -15.428 1.00 95.81 112 TYR A C 1
ATOM 879 O O . TYR A 1 112 ? 11.232 1.947 -16.648 1.00 95.81 112 TYR A O 1
ATOM 887 N N . GLU A 1 113 ? 12.107 2.309 -14.597 1.00 93.88 113 GLU A N 1
ATOM 888 C CA . GLU A 1 113 ? 13.513 2.337 -14.978 1.00 93.88 113 GLU A CA 1
ATOM 889 C C . GLU A 1 113 ? 14.176 1.005 -14.604 1.00 93.88 113 GLU A C 1
ATOM 891 O O . GLU A 1 113 ? 14.415 0.713 -13.430 1.00 93.88 113 GLU A O 1
ATOM 896 N N . GLU A 1 114 ? 14.504 0.200 -15.615 1.00 88.31 114 GLU A N 1
ATOM 897 C CA . GLU A 1 114 ? 15.075 -1.141 -15.433 1.00 88.31 114 GLU A CA 1
ATOM 898 C C . GLU A 1 114 ? 16.423 -1.130 -14.703 1.00 88.31 114 GLU A C 1
ATOM 900 O O . GLU A 1 114 ? 16.620 -1.916 -13.779 1.00 88.31 114 GLU A O 1
ATOM 905 N N . ASN A 1 115 ? 17.325 -0.211 -15.065 1.00 82.00 115 ASN A N 1
ATOM 906 C CA . ASN A 1 115 ? 18.707 -0.175 -14.563 1.00 82.00 115 ASN A CA 1
ATOM 907 C C . ASN A 1 115 ? 18.841 0.336 -13.119 1.00 82.00 115 ASN A C 1
ATOM 909 O O . ASN A 1 115 ? 19.933 0.313 -12.548 1.00 82.00 115 ASN A O 1
ATOM 913 N N . GLY A 1 116 ? 17.731 0.756 -12.518 1.00 83.25 116 GLY A N 1
ATOM 914 C CA . GLY A 1 116 ? 17.649 1.172 -11.127 1.00 83.25 116 GLY A CA 1
ATOM 915 C C . GLY A 1 116 ? 16.497 0.518 -10.375 1.00 83.25 116 GLY A C 1
ATOM 916 O O . GLY A 1 116 ? 16.333 0.811 -9.199 1.00 83.25 116 GLY A O 1
ATOM 917 N N . HIS A 1 117 ? 15.696 -0.351 -10.992 1.00 91.62 117 HIS A N 1
ATOM 918 C CA . HIS A 1 117 ? 14.470 -0.881 -10.383 1.00 91.62 117 HIS A CA 1
ATOM 919 C C . HIS A 1 117 ? 13.567 0.219 -9.793 1.00 91.62 117 HIS A C 1
ATOM 921 O O . HIS A 1 117 ? 12.975 0.034 -8.728 1.00 91.62 117 HIS A O 1
ATOM 927 N N . VAL A 1 118 ? 13.500 1.380 -10.457 1.00 93.19 118 VAL A N 1
ATOM 928 C CA . VAL A 1 118 ? 12.729 2.542 -9.991 1.00 93.19 118 VAL A CA 1
ATOM 929 C C . VAL A 1 118 ? 11.369 2.531 -10.664 1.00 93.19 118 VAL A C 1
ATOM 931 O O . VAL A 1 118 ? 11.268 2.520 -11.889 1.00 93.19 118 VAL A O 1
ATOM 934 N N . THR A 1 119 ? 10.314 2.528 -9.859 1.00 95.81 119 THR A N 1
ATOM 935 C CA . THR A 1 119 ? 8.928 2.630 -10.305 1.00 95.81 119 THR A CA 1
ATOM 936 C C . THR A 1 119 ? 8.363 3.968 -9.866 1.00 95.81 119 THR A C 1
ATOM 938 O O . THR A 1 119 ? 8.443 4.321 -8.691 1.00 95.81 119 THR A O 1
ATOM 941 N N . LYS A 1 120 ? 7.731 4.685 -10.793 1.00 97.31 120 LYS A N 1
ATOM 942 C CA . LYS A 1 120 ? 6.982 5.905 -10.498 1.00 97.31 120 LYS A CA 1
ATOM 943 C C . LYS A 1 120 ? 5.543 5.755 -10.967 1.00 97.31 120 LYS A C 1
ATOM 945 O O . LYS A 1 120 ? 5.294 5.401 -12.119 1.00 97.31 120 LYS A O 1
ATOM 950 N N . VAL A 1 121 ? 4.604 6.021 -10.064 1.00 98.25 121 VAL A N 1
ATOM 951 C CA . VAL A 1 121 ? 3.164 6.017 -10.334 1.00 98.25 121 VAL A CA 1
ATOM 952 C C . VAL A 1 121 ? 2.674 7.456 -10.407 1.00 98.25 121 VAL A C 1
ATOM 954 O O . VAL A 1 121 ? 2.835 8.221 -9.456 1.00 98.25 121 VAL A O 1
ATOM 957 N N . GLU A 1 122 ? 2.055 7.829 -11.523 1.00 97.88 122 GLU A N 1
ATOM 958 C CA . GLU A 1 122 ? 1.420 9.138 -11.654 1.00 97.88 122 GLU A CA 1
ATOM 959 C C . GLU A 1 122 ? 0.097 9.173 -10.886 1.00 97.88 122 GLU A C 1
ATOM 961 O O . GLU A 1 122 ? -0.713 8.242 -10.938 1.00 97.88 122 GLU A O 1
ATOM 966 N N . VAL A 1 123 ? -0.138 10.274 -10.175 1.00 97.50 123 VAL A N 1
ATOM 967 C CA . VAL A 1 123 ? -1.292 10.440 -9.290 1.00 97.50 123 VAL A CA 1
ATOM 968 C C . VAL A 1 123 ? -1.982 11.785 -9.545 1.00 97.50 123 VAL A C 1
ATOM 970 O O . VAL A 1 123 ? -1.363 12.712 -10.065 1.00 97.50 123 VAL A O 1
ATOM 973 N N . PRO A 1 124 ? -3.282 11.932 -9.228 1.00 96.81 124 PRO A N 1
ATOM 974 C CA . PRO A 1 124 ? -3.963 13.212 -9.357 1.00 96.81 124 PRO A CA 1
ATOM 975 C C . PRO A 1 124 ? -3.418 14.240 -8.358 1.00 96.81 124 PRO A C 1
ATOM 977 O O . PRO A 1 124 ? -2.873 13.904 -7.308 1.00 96.81 124 PRO A O 1
ATOM 980 N N . ALA A 1 125 ? -3.680 15.519 -8.635 1.00 95.25 125 ALA A N 1
ATOM 981 C CA . ALA A 1 125 ? -3.227 16.624 -7.788 1.00 95.25 125 ALA A CA 1
ATOM 982 C C . ALA A 1 125 ? -3.704 16.534 -6.325 1.00 95.25 125 ALA A C 1
ATOM 984 O O . ALA A 1 125 ? -3.057 17.074 -5.432 1.00 95.25 125 ALA A O 1
ATOM 985 N N . LYS A 1 126 ? -4.830 15.856 -6.068 1.00 95.50 126 LYS A N 1
ATOM 986 C CA . LYS A 1 126 ? -5.406 15.690 -4.732 1.00 95.50 126 LYS A CA 1
ATOM 987 C C . LYS A 1 126 ? -5.511 14.214 -4.359 1.00 95.50 126 LYS A C 1
ATOM 989 O O . LYS A 1 126 ? -6.055 13.426 -5.132 1.00 95.50 126 LYS A O 1
ATOM 994 N N . ALA A 1 127 ? -5.077 13.891 -3.143 1.00 93.94 127 ALA A N 1
ATOM 995 C CA . ALA A 1 127 ? -5.234 12.570 -2.549 1.00 93.94 127 ALA A CA 1
ATOM 996 C C . ALA A 1 127 ? -6.719 12.156 -2.457 1.00 93.94 127 ALA A C 1
ATOM 998 O O . ALA A 1 127 ? -7.539 12.955 -1.984 1.00 93.94 127 ALA A O 1
ATOM 999 N N . PRO A 1 128 ? -7.072 10.918 -2.850 1.00 93.88 128 PRO A N 1
ATOM 1000 C CA . PR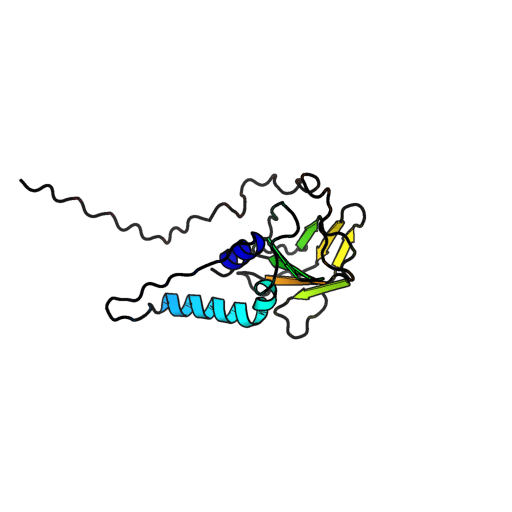O A 1 128 ? -8.386 10.332 -2.583 1.00 93.88 128 PRO A CA 1
ATOM 1001 C C . PRO A 1 128 ? -8.734 10.254 -1.085 1.00 93.88 128 PRO A C 1
ATOM 1003 O O . PRO A 1 128 ? -9.847 10.610 -0.705 1.00 93.88 128 PRO A O 1
ATOM 1006 N N . ASP A 1 129 ? -7.788 9.830 -0.239 1.00 92.25 129 ASP A N 1
ATOM 1007 C CA . ASP A 1 129 ? -7.885 9.867 1.230 1.00 92.25 129 ASP A CA 1
ATOM 1008 C C . ASP A 1 129 ? -6.596 10.477 1.797 1.00 92.25 129 ASP A C 1
ATOM 1010 O O . ASP A 1 129 ? -5.498 9.978 1.546 1.00 92.25 129 ASP A O 1
ATOM 1014 N N . SER A 1 130 ? -6.727 11.565 2.557 1.00 87.56 130 SER A N 1
ATOM 1015 C CA . SER A 1 130 ? -5.594 12.303 3.122 1.00 87.56 130 SER A CA 1
ATOM 1016 C C . SER A 1 130 ? -4.941 11.624 4.326 1.00 87.56 130 SER A C 1
ATOM 1018 O O . SER A 1 130 ? -3.894 12.083 4.758 1.00 87.56 130 SER A O 1
ATOM 1020 N N . ARG A 1 131 ? -5.559 10.588 4.908 1.00 90.19 131 ARG A N 1
ATOM 1021 C CA . ARG A 1 131 ? -5.000 9.843 6.052 1.00 90.19 131 ARG A CA 1
ATOM 1022 C C . ARG A 1 131 ? -4.099 8.705 5.588 1.00 90.19 131 ARG A C 1
ATOM 1024 O O . ARG A 1 131 ? -3.099 8.413 6.224 1.00 90.19 131 ARG A O 1
ATOM 1031 N N . ASN A 1 132 ? -4.508 8.002 4.534 1.00 96.50 132 ASN A N 1
ATOM 1032 C CA . ASN A 1 132 ? -3.722 6.956 3.880 1.00 96.50 132 ASN A CA 1
ATOM 1033 C C . ASN A 1 132 ? -4.409 6.566 2.568 1.00 96.50 132 ASN A C 1
ATOM 1035 O O . ASN A 1 132 ? -5.437 5.872 2.585 1.00 96.50 132 ASN A O 1
ATOM 1039 N N . THR A 1 133 ? -3.840 6.990 1.443 1.00 97.81 133 THR A N 1
ATOM 1040 C CA . THR A 1 133 ? -4.249 6.488 0.129 1.00 97.81 133 THR A CA 1
ATOM 1041 C C . THR A 1 133 ? -3.438 5.243 -0.203 1.00 97.81 133 THR A C 1
ATOM 1043 O O . THR A 1 133 ? -2.211 5.292 -0.218 1.00 97.81 133 THR A O 1
ATOM 1046 N N . VAL A 1 134 ? -4.123 4.142 -0.525 1.00 98.56 134 VAL A N 1
ATOM 1047 C CA . VAL A 1 134 ? -3.462 2.894 -0.919 1.00 98.56 134 VAL A CA 1
ATOM 1048 C C . VAL A 1 134 ? -3.458 2.732 -2.432 1.00 98.56 134 VAL A C 1
ATOM 1050 O O . VAL A 1 134 ? -4.518 2.713 -3.068 1.00 98.56 134 VAL A O 1
ATOM 1053 N N . ILE A 1 135 ? -2.265 2.577 -2.999 1.00 98.69 135 ILE A N 1
ATOM 1054 C CA . ILE A 1 135 ? -2.056 2.242 -4.410 1.00 98.69 135 ILE A CA 1
ATOM 1055 C C . ILE A 1 135 ? -1.564 0.799 -4.480 1.00 98.69 135 ILE A C 1
ATOM 1057 O O . ILE A 1 135 ? -0.552 0.463 -3.872 1.00 98.69 135 ILE A O 1
ATOM 1061 N N . ALA A 1 136 ? -2.269 -0.053 -5.216 1.00 98.69 136 ALA A N 1
ATOM 1062 C CA . ALA A 1 136 ? -1.800 -1.396 -5.529 1.00 98.69 136 ALA A CA 1
ATOM 1063 C C . ALA A 1 136 ? -0.987 -1.347 -6.825 1.00 98.69 136 ALA A C 1
ATOM 1065 O O . ALA A 1 136 ? -1.480 -0.829 -7.827 1.00 98.69 136 ALA A O 1
ATOM 1066 N N . VAL A 1 137 ? 0.231 -1.884 -6.798 1.00 98.69 137 VAL A N 1
ATOM 1067 C CA . VAL A 1 137 ? 1.118 -2.041 -7.955 1.00 98.69 137 VAL A CA 1
ATOM 1068 C C . VAL A 1 137 ? 1.332 -3.533 -8.191 1.00 98.69 137 VAL A C 1
ATOM 1070 O O . VAL A 1 137 ? 1.958 -4.217 -7.384 1.00 98.69 137 VAL A O 1
ATOM 1073 N N . GLU A 1 138 ? 0.768 -4.043 -9.281 1.00 98.38 138 GLU A N 1
ATOM 1074 C CA . GLU A 1 138 ? 0.817 -5.449 -9.682 1.00 98.38 138 GLU A CA 1
ATOM 1075 C C . GLU A 1 138 ? 2.012 -5.704 -10.607 1.00 98.38 138 GLU A C 1
ATOM 1077 O O . GLU A 1 138 ? 2.269 -4.940 -11.540 1.00 98.38 138 GLU A O 1
ATOM 1082 N N . TYR A 1 139 ? 2.687 -6.830 -10.416 1.00 97.38 139 TYR A N 1
ATOM 1083 C CA . TYR A 1 139 ? 3.805 -7.311 -11.223 1.00 97.38 139 TYR A CA 1
ATOM 1084 C C . TYR A 1 139 ? 3.433 -8.622 -11.929 1.00 97.38 139 TYR A C 1
ATOM 1086 O O . TYR A 1 139 ? 2.548 -9.362 -11.496 1.00 97.38 139 TYR A O 1
ATOM 1094 N N . ASP A 1 140 ? 4.138 -8.952 -13.012 1.00 94.06 140 ASP A N 1
ATOM 1095 C CA . ASP A 1 140 ? 3.908 -10.214 -13.736 1.00 94.06 140 ASP A CA 1
ATOM 1096 C C . ASP A 1 140 ? 4.442 -11.440 -12.968 1.00 94.06 140 ASP A C 1
ATOM 1098 O O . ASP A 1 140 ? 3.955 -12.568 -13.130 1.00 94.06 140 ASP A O 1
ATOM 1102 N N . ALA A 1 141 ? 5.405 -11.216 -12.072 1.00 94.44 141 ALA A N 1
ATOM 1103 C CA . ALA A 1 141 ? 6.031 -12.209 -11.206 1.00 94.44 141 ALA A CA 1
ATOM 1104 C C . ALA A 1 141 ? 5.831 -11.850 -9.719 1.00 94.44 141 ALA A C 1
ATOM 1106 O O . ALA A 1 141 ? 5.475 -10.712 -9.413 1.00 94.44 141 ALA A O 1
ATOM 1107 N N . PRO A 1 142 ? 6.020 -12.807 -8.788 1.00 96.19 142 PRO A N 1
ATOM 1108 C CA . PRO A 1 142 ? 6.030 -12.507 -7.359 1.00 96.19 142 PRO A CA 1
ATOM 1109 C C . PRO A 1 142 ? 7.001 -11.376 -7.017 1.00 96.19 142 PRO A C 1
ATOM 1111 O O . PRO A 1 142 ? 8.052 -11.254 -7.645 1.00 96.19 142 PRO A O 1
ATOM 1114 N N . VAL A 1 143 ? 6.644 -10.567 -6.021 1.00 95.56 143 VAL A N 1
ATOM 1115 C CA . VAL A 1 143 ? 7.459 -9.437 -5.570 1.00 95.56 143 VAL A CA 1
ATOM 1116 C C . VAL A 1 143 ? 8.795 -9.956 -5.049 1.00 95.56 143 VAL A C 1
ATOM 1118 O O . VAL A 1 143 ? 8.844 -10.764 -4.123 1.00 95.56 143 VAL A O 1
ATOM 1121 N N . VAL A 1 144 ? 9.882 -9.466 -5.641 1.00 93.31 144 VAL A N 1
ATOM 1122 C CA . VAL A 1 144 ? 11.255 -9.757 -5.226 1.00 93.31 144 VAL A CA 1
ATOM 1123 C C . VAL A 1 144 ? 11.984 -8.433 -5.054 1.00 93.31 144 VAL A C 1
ATOM 1125 O O . VAL A 1 144 ? 11.963 -7.585 -5.946 1.00 93.31 144 VAL A O 1
ATOM 1128 N N . ALA A 1 145 ? 12.613 -8.248 -3.898 1.00 91.56 145 ALA A N 1
ATOM 1129 C CA . ALA A 1 145 ? 13.459 -7.091 -3.650 1.00 91.56 145 ALA A CA 1
ATOM 1130 C C . ALA A 1 145 ? 14.793 -7.221 -4.397 1.00 91.56 145 ALA A C 1
ATOM 1132 O O . ALA A 1 145 ? 15.329 -8.325 -4.513 1.00 91.56 145 ALA A O 1
ATOM 1133 N N . ASP A 1 146 ? 15.345 -6.100 -4.860 1.00 88.88 146 ASP A N 1
ATOM 1134 C CA . ASP A 1 146 ? 16.718 -6.048 -5.365 1.00 88.88 146 ASP A CA 1
ATOM 1135 C C . ASP A 1 146 ? 17.665 -6.505 -4.232 1.00 88.88 146 ASP A C 1
ATOM 1137 O O . ASP A 1 146 ? 17.659 -5.889 -3.160 1.00 88.88 146 ASP A O 1
ATOM 1141 N N . PRO A 1 147 ? 18.462 -7.577 -4.413 1.00 81.75 147 PRO A N 1
ATOM 1142 C CA . PRO A 1 147 ? 19.411 -8.029 -3.394 1.00 81.75 147 PRO A CA 1
ATOM 1143 C C . PRO A 1 147 ? 20.430 -6.944 -3.011 1.00 81.75 147 PRO A C 1
ATOM 1145 O O . PRO A 1 147 ? 20.900 -6.926 -1.871 1.00 81.75 147 PRO A O 1
ATOM 1148 N N . ASP A 1 148 ? 20.706 -6.003 -3.917 1.00 78.12 148 A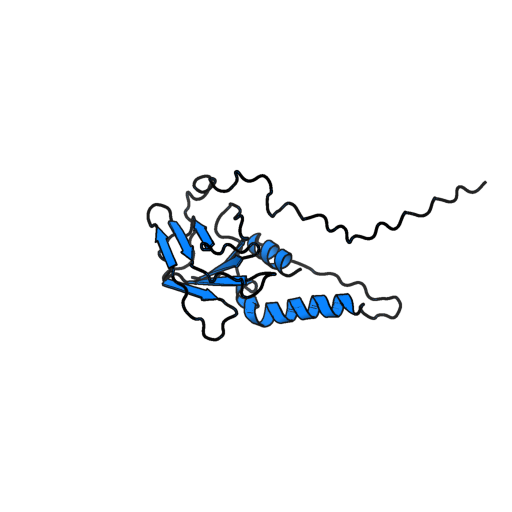SP A N 1
ATOM 1149 C CA . ASP A 1 148 ? 21.617 -4.877 -3.706 1.00 78.12 148 ASP A CA 1
ATOM 1150 C C . ASP A 1 148 ? 20.901 -3.623 -3.174 1.00 78.12 148 ASP A C 1
ATOM 1152 O O . ASP A 1 148 ? 21.498 -2.550 -3.071 1.00 78.12 148 ASP A O 1
ATOM 1156 N N . ALA A 1 149 ? 19.621 -3.725 -2.792 1.00 70.19 149 ALA A N 1
ATOM 1157 C CA . ALA A 1 149 ? 18.840 -2.597 -2.284 1.00 70.19 149 ALA A CA 1
ATOM 1158 C C . ALA A 1 149 ? 19.445 -1.945 -1.027 1.00 70.19 149 ALA A C 1
ATOM 1160 O O . ALA A 1 149 ? 19.195 -0.765 -0.757 1.00 70.19 149 ALA A O 1
ATOM 1161 N N . LYS A 1 150 ? 20.267 -2.678 -0.263 1.00 60.22 150 LYS A N 1
ATOM 1162 C CA . LYS A 1 150 ? 20.932 -2.164 0.940 1.00 60.22 150 LYS A CA 1
ATOM 1163 C C . LYS A 1 150 ? 21.948 -1.074 0.584 1.00 60.22 150 LYS A C 1
ATOM 1165 O O . LYS A 1 150 ? 23.041 -1.348 0.107 1.00 60.22 150 LYS A O 1
ATOM 1170 N N . GLY A 1 151 ? 21.587 0.179 0.859 1.00 57.72 151 GLY A N 1
ATOM 1171 C CA . GLY A 1 151 ? 22.464 1.348 0.709 1.00 57.72 151 GLY A CA 1
ATOM 1172 C C . GLY A 1 151 ? 22.508 1.966 -0.695 1.00 57.72 151 GLY A C 1
ATOM 1173 O O . GLY A 1 151 ? 22.922 3.114 -0.824 1.00 57.72 151 GLY A O 1
ATOM 1174 N N . LYS A 1 152 ? 22.021 1.268 -1.730 1.00 60.31 152 LYS A N 1
ATOM 1175 C CA . LYS A 1 152 ? 21.994 1.744 -3.127 1.00 60.31 152 LYS A CA 1
ATOM 1176 C C . LYS A 1 152 ? 20.956 2.846 -3.375 1.00 60.31 152 LYS A C 1
ATOM 1178 O O . LYS A 1 152 ? 21.219 3.790 -4.112 1.00 60.31 152 LYS A O 1
ATOM 1183 N N . TYR A 1 153 ? 19.806 2.772 -2.706 1.00 60.81 153 TYR A N 1
ATOM 1184 C CA . TYR A 1 153 ? 18.680 3.704 -2.884 1.00 60.81 153 TYR A CA 1
ATOM 1185 C C . TYR A 1 153 ? 18.611 4.808 -1.818 1.00 60.81 153 TYR A C 1
ATOM 1187 O O . TYR A 1 153 ? 17.610 5.506 -1.688 1.00 60.81 153 TYR A O 1
ATOM 1195 N N . HIS A 1 154 ? 19.688 4.998 -1.051 1.00 52.22 154 HIS A N 1
ATOM 1196 C CA . HIS A 1 154 ? 19.709 5.849 0.143 1.00 52.22 154 HIS A CA 1
ATOM 1197 C C . HIS A 1 154 ? 19.689 7.367 -0.140 1.00 52.22 154 HIS A C 1
ATOM 1199 O O . HIS A 1 154 ? 19.802 8.169 0.782 1.00 52.22 154 HIS A O 1
ATOM 1205 N N . TRP A 1 155 ? 19.560 7.799 -1.398 1.00 47.72 155 TRP A N 1
ATOM 1206 C CA . TRP A 1 155 ? 19.701 9.210 -1.770 1.00 47.72 155 TRP A CA 1
ATOM 1207 C C . TRP A 1 155 ? 18.532 10.110 -1.316 1.00 47.72 155 TRP A C 1
ATOM 1209 O O . TRP A 1 155 ? 18.694 11.330 -1.277 1.00 47.72 155 TRP A O 1
ATOM 1219 N N . TYR A 1 156 ? 17.397 9.541 -0.888 1.00 49.44 156 TYR A N 1
ATOM 1220 C CA . TYR A 1 156 ? 16.232 10.300 -0.402 1.00 49.44 156 TYR A CA 1
ATOM 1221 C C . TYR A 1 156 ? 16.289 10.726 1.079 1.00 49.44 156 TYR A C 1
ATOM 1223 O O . TYR A 1 156 ? 15.470 11.541 1.505 1.00 49.44 156 TYR A O 1
ATOM 1231 N N . THR A 1 157 ? 17.237 10.240 1.891 1.00 47.12 157 THR A N 1
ATOM 1232 C CA . THR A 1 157 ? 17.214 10.456 3.358 1.00 47.12 157 THR A CA 1
ATOM 1233 C C . THR A 1 157 ? 17.877 11.755 3.840 1.00 47.12 157 THR A C 1
ATOM 1235 O O . THR A 1 157 ? 17.973 11.989 5.043 1.00 47.12 157 THR A O 1
ATOM 1238 N N . ASN A 1 158 ? 18.270 12.668 2.943 1.00 39.44 158 ASN A N 1
ATOM 1239 C CA . ASN A 1 158 ? 18.903 13.942 3.328 1.00 39.44 158 ASN A CA 1
ATOM 1240 C C . ASN A 1 158 ? 17.931 15.042 3.818 1.00 39.44 158 ASN A C 1
ATOM 1242 O O . ASN A 1 158 ? 18.366 16.164 4.092 1.00 39.44 158 ASN A O 1
ATOM 1246 N N . ARG A 1 159 ? 16.628 14.759 3.984 1.00 45.12 159 ARG A N 1
ATOM 1247 C CA . ARG A 1 159 ? 15.690 15.654 4.692 1.00 45.12 159 ARG A CA 1
ATOM 1248 C C . ARG A 1 159 ? 15.458 15.162 6.123 1.00 45.12 159 ARG A C 1
ATOM 1250 O O . ARG A 1 159 ? 15.156 14.007 6.377 1.00 45.12 159 ARG A O 1
ATOM 1257 N N . ARG A 1 160 ? 15.635 16.089 7.060 1.00 43.62 160 ARG A N 1
ATOM 1258 C CA . ARG A 1 160 ? 15.966 15.925 8.486 1.00 43.62 160 ARG A CA 1
ATOM 1259 C C . ARG A 1 160 ? 14.878 15.327 9.402 1.00 43.62 160 ARG A C 1
ATOM 1261 O O . ARG A 1 160 ? 14.925 15.582 10.602 1.00 43.62 160 ARG A O 1
ATOM 1268 N N . THR A 1 161 ? 13.905 14.576 8.894 1.00 44.88 161 THR A N 1
ATOM 1269 C CA . THR A 1 161 ? 12.823 14.023 9.729 1.00 44.88 161 THR A CA 1
ATOM 1270 C C . THR A 1 161 ? 12.412 12.663 9.190 1.00 44.88 161 THR A C 1
ATOM 1272 O O . THR A 1 161 ? 11.906 12.567 8.073 1.00 44.88 161 THR A O 1
ATOM 1275 N N . ARG A 1 162 ? 12.662 11.601 9.961 1.00 47.53 162 ARG A N 1
ATOM 1276 C CA . ARG A 1 162 ? 12.207 10.258 9.591 1.00 47.53 162 ARG A CA 1
ATOM 1277 C C . ARG A 1 162 ? 10.735 10.149 9.951 1.00 47.53 162 ARG A C 1
ATOM 1279 O O . ARG A 1 162 ? 10.318 10.635 10.994 1.00 47.53 162 ARG A O 1
ATOM 1286 N N . HIS A 1 163 ? 9.953 9.436 9.149 1.00 46.41 163 HIS A N 1
ATOM 1287 C CA . HIS A 1 163 ? 8.553 9.154 9.480 1.00 46.41 163 HIS A CA 1
ATOM 1288 C C . HIS A 1 163 ? 8.405 8.330 10.787 1.00 46.41 163 HIS A C 1
ATOM 1290 O O . HIS A 1 163 ? 7.331 8.268 11.376 1.00 46.41 163 HIS A O 1
ATOM 1296 N N . THR A 1 164 ? 9.489 7.709 11.278 1.00 45.56 164 THR A N 1
ATOM 1297 C CA . THR A 1 164 ? 9.555 7.072 12.608 1.00 45.56 164 THR A CA 1
ATOM 1298 C C . THR A 1 164 ? 9.532 8.049 13.772 1.00 45.56 164 THR A C 1
ATOM 1300 O O . THR A 1 164 ? 9.312 7.620 14.904 1.00 45.56 164 THR A O 1
ATOM 1303 N N . ASP A 1 165 ? 9.799 9.329 13.524 1.00 45.12 165 ASP A N 1
ATOM 1304 C CA . ASP A 1 165 ? 9.687 10.359 14.541 1.00 45.12 165 ASP A CA 1
ATOM 1305 C C . ASP A 1 165 ? 8.185 10.595 14.737 1.00 45.12 165 ASP A C 1
ATOM 1307 O O . ASP A 1 165 ? 7.553 11.371 14.021 1.00 45.12 165 ASP A O 1
ATOM 1311 N N . ILE A 1 166 ? 7.591 9.821 15.654 1.00 44.34 166 ILE A N 1
ATOM 1312 C CA . ILE A 1 166 ? 6.204 9.980 16.095 1.00 44.34 166 ILE A CA 1
ATOM 1313 C C . ILE A 1 166 ? 6.016 11.469 16.377 1.00 44.34 166 ILE A C 1
ATOM 1315 O O . ILE A 1 166 ? 6.630 11.997 17.303 1.00 44.34 166 ILE A O 1
ATOM 1319 N N . ARG A 1 167 ? 5.203 12.154 15.560 1.00 45.03 167 ARG A N 1
ATOM 1320 C CA . ARG A 1 167 ? 4.792 13.533 15.836 1.00 45.03 167 ARG A CA 1
ATOM 1321 C C . ARG A 1 167 ? 4.186 13.516 17.238 1.00 45.03 167 ARG A C 1
ATOM 1323 O O . ARG A 1 167 ? 3.147 12.885 17.437 1.00 45.03 167 ARG A O 1
ATOM 1330 N N . GLU A 1 168 ? 4.855 14.137 18.209 1.00 35.16 168 GLU A N 1
ATOM 1331 C CA . GLU A 1 168 ? 4.286 14.322 19.541 1.00 35.16 168 GLU A CA 1
ATOM 1332 C C . GLU A 1 168 ? 2.941 15.028 19.357 1.00 35.16 168 GLU A C 1
ATOM 1334 O O . GLU A 1 168 ? 2.867 16.151 18.858 1.00 35.16 168 GLU A O 1
ATOM 1339 N N . SER A 1 169 ? 1.847 14.334 19.669 1.00 34.25 169 SER A N 1
ATOM 1340 C CA . SER A 1 169 ? 0.535 14.956 19.654 1.00 34.25 169 SER A CA 1
ATOM 1341 C C . SER A 1 169 ? 0.421 15.822 20.906 1.00 34.25 169 SER A C 1
ATOM 1343 O O . SER A 1 169 ? 0.332 15.287 22.013 1.00 34.25 169 SER A O 1
ATOM 1345 N N . ASP A 1 170 ? 0.329 17.138 20.735 1.00 40.09 170 ASP A N 1
ATOM 1346 C CA . ASP A 1 170 ? 0.032 18.102 21.810 1.00 40.09 170 ASP A CA 1
ATOM 1347 C C . ASP A 1 170 ? -1.357 17.899 22.465 1.00 40.09 170 ASP A C 1
ATOM 1349 O O . ASP A 1 170 ? -1.761 18.644 23.356 1.00 40.09 170 ASP A O 1
ATOM 1353 N N . SER A 1 171 ? -2.111 16.870 22.064 1.00 38.91 171 SER A N 1
ATOM 1354 C CA . SER A 1 171 ? -3.395 16.484 22.656 1.00 38.91 171 SER A CA 1
ATOM 1355 C C . SER A 1 171 ? -3.290 15.476 23.809 1.00 38.91 171 SER A C 1
ATOM 1357 O O . SER A 1 171 ? -4.319 15.066 24.346 1.00 38.91 171 SER A O 1
ATOM 1359 N N . ALA A 1 172 ? -2.086 15.067 24.225 1.00 37.94 172 ALA A N 1
ATOM 1360 C CA . ALA A 1 172 ? -1.921 14.372 25.500 1.00 37.94 172 ALA A CA 1
ATOM 1361 C C . ALA A 1 172 ? -2.082 15.402 26.629 1.00 37.94 172 ALA A C 1
ATOM 1363 O O . ALA A 1 172 ? -1.186 16.201 26.894 1.00 37.94 172 ALA A O 1
ATOM 1364 N N . GLY A 1 173 ? -3.267 15.425 27.243 1.00 37.88 173 GLY A N 1
ATOM 1365 C CA . GLY A 1 173 ? -3.643 16.388 28.270 1.00 37.88 173 GLY A CA 1
ATOM 1366 C C . GLY A 1 173 ? -2.541 16.615 29.305 1.00 37.88 173 GLY A C 1
ATOM 1367 O O . GLY A 1 173 ? -2.236 15.740 30.113 1.00 37.88 173 GLY A O 1
ATOM 1368 N N . ARG A 1 174 ? -1.990 17.834 29.325 1.00 38.19 174 ARG A N 1
ATOM 1369 C CA . ARG A 1 174 ? -1.270 18.376 30.481 1.00 38.19 174 ARG A CA 1
ATOM 1370 C C . ARG A 1 174 ? -2.269 18.578 31.621 1.00 38.19 174 ARG A C 1
ATOM 1372 O O . ARG A 1 174 ? -2.681 19.699 31.902 1.00 38.19 174 ARG A O 1
ATOM 1379 N N . GLN A 1 175 ? -2.675 17.502 32.284 1.00 37.94 175 GLN A N 1
ATOM 1380 C CA . GLN A 1 175 ? -3.153 17.614 33.655 1.00 37.94 175 GLN A CA 1
ATOM 1381 C C . GLN A 1 175 ? -1.934 17.567 34.569 1.00 37.94 175 GLN A C 1
ATOM 1383 O O . GLN A 1 175 ? -1.191 16.589 34.604 1.00 37.94 175 GLN A O 1
ATOM 1388 N N . ALA A 1 176 ? -1.700 18.680 35.264 1.00 38.41 176 ALA A N 1
ATOM 1389 C CA . ALA A 1 176 ? -0.695 18.764 36.306 1.00 38.41 176 ALA A CA 1
ATOM 1390 C C . ALA A 1 176 ? -0.969 17.682 37.360 1.00 38.41 176 ALA A C 1
ATOM 1392 O O . ALA A 1 176 ? -2.081 17.588 37.882 1.00 38.41 176 ALA A O 1
ATOM 1393 N N . LEU A 1 177 ? 0.050 16.881 37.670 1.00 38.25 177 LEU A N 1
ATOM 1394 C CA . LEU A 1 177 ? 0.021 15.962 38.803 1.00 38.25 177 LEU A CA 1
ATOM 1395 C C . LEU A 1 177 ? -0.297 16.770 40.078 1.00 38.25 177 LEU A C 1
ATOM 1397 O O . LEU A 1 177 ? 0.394 17.762 40.341 1.00 38.25 177 LEU A O 1
ATOM 1401 N N . PRO A 1 178 ? -1.324 16.406 40.868 1.00 42.09 178 PRO A N 1
ATOM 1402 C CA . PRO A 1 178 ? -1.589 17.088 42.125 1.00 42.09 178 PRO A CA 1
ATOM 1403 C C . PRO A 1 178 ? -0.400 16.905 43.075 1.00 42.09 178 PRO A C 1
ATOM 1405 O O . PRO A 1 178 ? 0.197 15.830 43.156 1.00 42.09 178 PRO A O 1
ATOM 1408 N N . LYS A 1 179 ? -0.039 17.985 43.779 1.00 40.66 179 LYS A N 1
ATOM 1409 C CA . LYS A 1 179 ? 1.047 17.987 44.765 1.00 40.66 179 LYS A CA 1
ATOM 1410 C C . LYS A 1 179 ? 0.779 16.919 45.825 1.00 40.66 179 LYS A C 1
ATOM 1412 O O . LYS A 1 179 ? -0.304 16.887 46.405 1.00 40.66 179 LYS A O 1
ATOM 1417 N N . ALA A 1 180 ? 1.781 16.081 46.079 1.00 40.12 180 ALA A N 1
ATOM 1418 C CA . ALA A 1 180 ? 1.769 15.144 47.190 1.00 40.12 180 ALA A CA 1
ATOM 1419 C C . ALA A 1 180 ? 1.512 15.905 48.499 1.00 40.12 180 ALA A C 1
ATOM 1421 O O . ALA A 1 180 ? 2.205 16.875 48.808 1.00 40.12 180 ALA A O 1
ATOM 1422 N N . VAL A 1 181 ? 0.499 15.469 49.246 1.00 44.09 181 VAL A N 1
ATOM 1423 C CA . VAL A 1 181 ? 0.254 15.918 50.615 1.00 44.09 181 VAL A CA 1
ATOM 1424 C C . VAL A 1 181 ? 1.336 15.282 51.482 1.00 44.09 181 VAL A C 1
ATOM 1426 O O . VAL A 1 181 ? 1.296 14.083 51.748 1.00 44.09 181 VAL A O 1
ATOM 1429 N N . THR A 1 182 ? 2.333 16.063 51.884 1.00 40.88 182 THR A N 1
ATOM 1430 C CA . THR A 1 182 ? 3.195 15.706 53.013 1.00 40.88 182 THR A CA 1
ATOM 1431 C C . THR A 1 182 ? 2.390 15.969 54.280 1.00 40.88 182 THR A C 1
ATOM 1433 O O . THR A 1 182 ? 2.107 17.126 54.586 1.00 40.88 182 THR A O 1
ATOM 1436 N N . GLY A 1 183 ? 1.943 14.898 54.936 1.00 41.69 183 GLY A N 1
ATOM 1437 C CA . GLY A 1 183 ? 1.354 14.961 56.272 1.00 41.69 183 GLY A CA 1
ATOM 1438 C C . GLY A 1 183 ? 2.424 15.224 57.331 1.00 41.69 183 GLY A C 1
ATOM 1439 O O . GLY A 1 183 ? 3.573 14.814 57.148 1.00 41.69 183 GLY A O 1
ATOM 1440 N N . ASP A 1 184 ? 2.000 15.940 58.371 1.00 39.59 184 ASP A N 1
ATOM 1441 C CA . ASP A 1 184 ? 2.744 16.326 59.577 1.00 39.59 184 ASP A CA 1
ATOM 1442 C C . ASP A 1 184 ? 3.296 15.139 60.389 1.00 39.59 184 ASP A C 1
ATOM 1444 O O . ASP A 1 184 ? 2.645 14.064 60.407 1.00 39.59 184 ASP A O 1
#

Organism: NCBI:txid2528016

Sequence (184 aa):
MIEFLALCGARGVNLLLNVGPTPEGTLLAEEIERRKEVGQWMKVNGESIYGTHCCPVDFDFLWGAMTHKDKTVYLHVLEWEPEGIEFGGIVGKPSRAYFLADPRRKALPVTYEENGHVTKVEVPAKAPDSRNTVIAVEYDAPVVADPDAKGKYHWYTNRRTRHTDIRESDSAGRQALPKAVTGD

Secondary structure (DSSP, 8-state):
-HHHHHHHHHTT----------TTS---HHHHHHHHHHHHHHHHHGGGTTTPBPPSSSS-BTTEEEEEETTEEEEEESS--TT-EEEE-B-S-EEEEEETT-TT-PEEPEEEEGGGTEEEE---SS-S-SS-EEEEEEESS---B-TTHHHHTGGGTTSS--TTS----TTS---PPPPP----